Protein AF-A0A3M7KSP0-F1 (afdb_monomer_lite)

Sequence (368 aa):
MVLKQERYRRELSRYVEANKLMTENARLENKLVERMAAHASGEKDLLDLEAPQPVSQSDSEDKDEKRKLHLAASQRAMLLAQSIELRDLRSKLMAAEEEKAQDAALLARVLREAEEAKAAARDAQQARRAASQQAAAESVSQAAAESQRRCQLEAEEERKALAYIQLRRDAHEQEAAARAGRARQHDSAVAELSAAAQRAQRAKEEHEAALAALHAERVAARAAQREERERQARAAAAAAASAANQAISEEARAASAAREREEREYADRLVERLAEEEKVEKAAQAERRQREVERTRQVGSVLATRRGGGRATQAEDLAAAEEAACRAKREAAAVAAERLRLLTGARHLVPHLPRETLRPGEAALLLS

Foldseek 3Di:
DVVVVVVVVVVVVVVVVVVVVVVVVVVVVVVVVVVVVVVVVPPDDDDDDDDDDDDDDDDDPVVVVVVVVVVVVVVVVVVVVVVVVVVVVVVVVVVVVVVVVVVVVVVVVVVVVVVVVVVVVVVVVVVVVVVVVVVVVVVVVVVVVVVVVVVVVVVVVVVVVVVVVVVVVVVVVVVVVVVVVVVVVVVVVVVVVVVVVVVVVVVVVVVVVVVVVVVVVVVVVVVVVVVVVVVVVVVVVVVVVVVVVVVVVVVVVVVVVVVVVVVVVVVVVVVVVVVVVVVVVVVVVVVVVVVVVVVVVVVVVVVVVVVVVVVVVVVVVVVVVVVVVVVVVVVVVVVVVVLLVVVLVCLVCVVPDDPPSDDPPSVVVSVD

Structure (mmCIF, N/CA/C/O backbone):
data_AF-A0A3M7KSP0-F1
#
_entry.id   AF-A0A3M7KSP0-F1
#
loop_
_atom_site.group_PDB
_atom_site.id
_atom_site.type_symbol
_atom_site.label_atom_id
_atom_site.label_alt_id
_atom_site.label_comp_id
_atom_site.label_asym_id
_atom_site.label_entity_id
_atom_site.label_seq_id
_atom_site.pdbx_PDB_ins_code
_atom_site.Cartn_x
_atom_site.Cartn_y
_atom_site.Cartn_z
_atom_site.occupancy
_atom_site.B_iso_or_equiv
_atom_site.auth_seq_id
_atom_site.auth_comp_id
_atom_site.auth_asym_id
_atom_site.auth_atom_id
_atom_site.pdbx_PDB_model_num
ATOM 1 N N . MET A 1 1 ? 16.055 4.113 -72.014 1.00 56.69 1 MET A N 1
ATOM 2 C CA . MET A 1 1 ? 15.868 3.347 -73.272 1.00 56.69 1 MET A CA 1
ATOM 3 C C . MET A 1 1 ? 16.205 4.154 -74.530 1.00 56.69 1 MET A C 1
ATOM 5 O O . MET A 1 1 ? 16.854 3.602 -75.406 1.00 56.69 1 MET A O 1
ATOM 9 N N . VAL A 1 2 ? 15.863 5.447 -74.593 1.00 56.66 2 VAL A N 1
ATOM 10 C CA . VAL A 1 2 ? 16.103 6.339 -75.752 1.00 56.66 2 VAL A CA 1
ATOM 11 C C . VAL A 1 2 ? 17.584 6.428 -76.177 1.00 56.66 2 VAL A C 1
ATOM 13 O O . VAL A 1 2 ? 17.899 6.267 -77.351 1.00 56.66 2 VAL A O 1
ATOM 16 N N . LEU A 1 3 ? 18.523 6.525 -75.226 1.00 57.22 3 LEU A N 1
ATOM 17 C CA . LEU A 1 3 ? 19.965 6.625 -75.524 1.00 57.22 3 LEU A CA 1
ATOM 18 C C . LEU A 1 3 ? 20.573 5.375 -76.198 1.00 57.22 3 LEU A C 1
ATOM 20 O O . LEU A 1 3 ? 21.571 5.479 -76.909 1.00 57.22 3 LEU A O 1
ATOM 24 N N . LYS A 1 4 ? 19.981 4.184 -76.009 1.00 65.56 4 LYS A N 1
ATOM 25 C CA . LYS A 1 4 ? 20.434 2.959 -76.697 1.00 65.56 4 LYS A CA 1
ATOM 26 C C . LYS A 1 4 ? 19.982 2.931 -78.162 1.00 65.56 4 LYS A C 1
ATOM 28 O O . LYS A 1 4 ? 20.722 2.434 -79.005 1.00 65.56 4 LYS A O 1
ATOM 33 N N . GLN A 1 5 ? 18.814 3.499 -78.472 1.00 67.06 5 GLN A N 1
ATOM 34 C CA . GLN A 1 5 ? 18.290 3.572 -79.841 1.00 67.06 5 GLN A CA 1
ATOM 35 C C . GLN A 1 5 ? 19.046 4.597 -80.699 1.00 67.06 5 GLN A C 1
ATOM 37 O O . GLN A 1 5 ? 19.309 4.338 -81.871 1.00 67.06 5 GLN A O 1
ATOM 42 N N . GLU A 1 6 ? 19.466 5.727 -80.123 1.00 69.88 6 GLU A N 1
ATOM 43 C CA . GLU A 1 6 ? 20.274 6.722 -80.845 1.00 69.88 6 GLU A CA 1
ATOM 44 C C . GLU A 1 6 ? 21.677 6.213 -81.186 1.00 69.88 6 GLU A C 1
ATOM 46 O O . GLU A 1 6 ? 22.192 6.486 -82.272 1.00 69.88 6 GLU A O 1
ATOM 51 N N . ARG A 1 7 ? 22.283 5.423 -80.292 1.00 75.00 7 ARG A N 1
ATOM 52 C CA . ARG A 1 7 ? 23.592 4.805 -80.535 1.00 75.00 7 ARG A CA 1
ATOM 53 C C . ARG A 1 7 ? 23.526 3.782 -81.673 1.00 75.00 7 ARG A C 1
ATOM 55 O O . ARG A 1 7 ? 24.347 3.843 -82.582 1.00 75.00 7 ARG A O 1
ATOM 62 N N . TYR A 1 8 ? 22.481 2.951 -81.686 1.00 76.00 8 TYR A N 1
ATOM 63 C CA . TYR A 1 8 ? 22.215 2.006 -82.776 1.00 76.00 8 TYR A CA 1
ATOM 64 C C . TYR A 1 8 ? 21.967 2.701 -84.121 1.00 76.00 8 TYR A C 1
ATOM 66 O O . TYR A 1 8 ? 22.483 2.253 -85.140 1.00 76.00 8 TYR A O 1
ATOM 74 N N . ARG A 1 9 ? 21.227 3.821 -84.145 1.00 77.69 9 ARG A N 1
ATOM 75 C CA . ARG A 1 9 ? 21.025 4.603 -85.380 1.00 77.69 9 ARG A CA 1
ATOM 76 C C . ARG A 1 9 ? 22.334 5.172 -85.926 1.00 77.69 9 ARG A C 1
ATOM 78 O O . ARG A 1 9 ? 22.566 5.087 -87.125 1.00 77.69 9 ARG A O 1
ATOM 85 N N . ARG A 1 10 ? 23.204 5.708 -85.062 1.00 78.38 10 ARG A N 1
ATOM 86 C CA . ARG A 1 10 ? 24.515 6.239 -85.480 1.00 78.38 10 ARG A CA 1
ATOM 87 C C . ARG A 1 10 ? 25.449 5.144 -85.995 1.00 78.38 10 ARG A C 1
ATOM 89 O O . ARG A 1 10 ? 26.183 5.381 -86.949 1.00 78.38 10 ARG A O 1
ATOM 96 N N . GLU A 1 11 ? 25.416 3.956 -85.397 1.00 77.81 11 GLU A N 1
ATOM 97 C CA . GLU A 1 11 ? 26.189 2.805 -85.875 1.00 77.81 11 GLU A CA 1
ATOM 98 C C . GLU A 1 11 ? 25.663 2.298 -87.227 1.00 77.81 11 GLU A C 1
ATOM 100 O O . GLU A 1 11 ? 26.456 2.114 -88.147 1.00 77.81 11 GLU A O 1
ATOM 105 N N . LEU A 1 12 ? 24.342 2.193 -87.408 1.00 78.94 12 LEU A N 1
ATOM 106 C CA . LEU A 1 12 ? 23.723 1.845 -88.696 1.00 78.94 12 LEU A CA 1
ATOM 107 C C . LEU A 1 12 ? 24.051 2.852 -89.808 1.00 78.94 12 LEU A C 1
ATOM 109 O O . LEU A 1 12 ? 24.401 2.436 -90.909 1.00 78.94 12 LEU A O 1
ATOM 113 N N . SER A 1 13 ? 24.006 4.160 -89.529 1.00 79.56 13 SER A N 1
ATOM 114 C CA . SER A 1 13 ? 24.409 5.188 -90.501 1.00 79.56 13 SER A CA 1
ATOM 115 C C . SER A 1 13 ? 25.868 5.028 -90.939 1.00 79.56 13 SER A C 1
ATOM 117 O O . SER A 1 13 ? 26.148 5.096 -92.133 1.00 79.56 13 SER A O 1
ATOM 119 N N . ARG A 1 14 ? 26.781 4.723 -90.004 1.00 80.06 14 ARG A N 1
ATOM 120 C CA . ARG A 1 14 ? 28.198 4.471 -90.321 1.00 80.06 14 ARG A CA 1
ATOM 121 C C . ARG A 1 14 ? 28.394 3.219 -91.174 1.00 80.06 14 ARG A C 1
ATOM 123 O O . ARG A 1 14 ? 29.211 3.237 -92.088 1.00 80.06 14 ARG A O 1
ATOM 130 N N . TYR A 1 15 ? 27.634 2.153 -90.920 1.00 79.31 15 TYR A N 1
ATOM 131 C CA . TYR A 1 15 ? 27.676 0.948 -91.756 1.00 79.31 15 TYR A CA 1
ATOM 132 C C . TYR A 1 15 ? 27.151 1.199 -93.174 1.00 79.31 15 TYR A C 1
ATOM 134 O O . TYR A 1 15 ? 27.714 0.676 -94.134 1.00 79.31 15 TYR A O 1
ATOM 142 N N . VAL A 1 16 ? 26.106 2.016 -93.329 1.00 79.25 16 VAL A N 1
ATOM 143 C CA . VAL A 1 16 ? 25.575 2.389 -94.651 1.00 79.25 16 VAL A CA 1
ATOM 144 C C . VAL A 1 16 ? 26.568 3.265 -95.422 1.00 79.25 16 VAL A C 1
ATOM 146 O O . VAL A 1 16 ? 26.756 3.052 -96.619 1.00 79.25 16 VAL A O 1
ATOM 149 N N . GLU A 1 17 ? 27.238 4.210 -94.761 1.00 77.62 17 GLU A N 1
ATOM 150 C CA . GLU A 1 17 ? 28.295 5.027 -95.376 1.00 77.62 17 GLU A CA 1
ATOM 151 C C . GLU A 1 17 ? 29.517 4.190 -95.773 1.00 77.62 17 GLU A C 1
ATOM 153 O O . GLU A 1 17 ? 30.002 4.321 -96.895 1.00 77.62 17 GLU A O 1
ATOM 158 N N . ALA A 1 18 ? 29.955 3.260 -94.918 1.00 75.44 18 ALA A N 1
ATOM 159 C CA . ALA A 1 18 ? 31.038 2.335 -95.248 1.00 75.44 18 ALA A CA 1
ATOM 160 C C . ALA A 1 18 ? 30.691 1.453 -96.462 1.00 75.44 18 ALA A C 1
ATOM 162 O O . ALA A 1 18 ? 31.525 1.265 -97.344 1.00 75.44 18 ALA A O 1
ATOM 163 N N . ASN A 1 19 ? 29.446 0.969 -96.561 1.00 75.69 19 ASN A N 1
ATOM 164 C CA . ASN A 1 19 ? 29.001 0.189 -97.719 1.00 75.69 19 ASN A CA 1
ATOM 165 C C . ASN A 1 19 ? 28.963 1.020 -99.010 1.00 75.69 19 ASN A C 1
ATOM 167 O O . ASN A 1 19 ? 29.368 0.527 -100.060 1.00 75.69 19 ASN A O 1
ATOM 171 N N . LYS A 1 20 ? 28.538 2.290 -98.944 1.00 79.62 20 LYS A N 1
ATOM 172 C CA . LYS A 1 20 ? 28.586 3.194 -100.106 1.00 79.62 20 LYS A CA 1
ATOM 173 C C . LYS A 1 20 ? 30.019 3.391 -100.603 1.00 79.62 20 LYS A C 1
ATOM 175 O O . LYS A 1 20 ? 30.262 3.218 -101.796 1.00 79.62 20 LYS A O 1
ATOM 180 N N . LEU A 1 21 ? 30.965 3.643 -99.696 1.00 76.75 21 LEU A N 1
ATOM 181 C CA . LEU A 1 21 ? 32.382 3.808 -100.040 1.00 76.75 21 LEU A CA 1
ATOM 182 C C . LEU A 1 21 ? 32.984 2.538 -100.659 1.00 76.75 21 LEU A C 1
ATOM 184 O O . LEU A 1 21 ? 33.719 2.626 -101.638 1.00 76.75 21 LEU A O 1
ATOM 188 N N . MET A 1 22 ? 32.620 1.353 -100.161 1.00 75.50 22 MET A N 1
ATOM 189 C CA . MET A 1 22 ? 33.053 0.081 -100.755 1.00 75.50 22 MET A CA 1
ATOM 190 C C . MET A 1 22 ? 32.492 -0.118 -102.171 1.00 75.50 22 MET A C 1
ATOM 192 O O . MET A 1 22 ? 33.219 -0.546 -103.066 1.00 75.50 22 MET A O 1
ATOM 196 N N . THR A 1 23 ? 31.225 0.240 -102.413 1.00 77.50 23 THR A N 1
ATOM 197 C CA . THR A 1 23 ? 30.630 0.148 -103.760 1.00 77.50 23 THR A CA 1
ATOM 198 C C . THR A 1 23 ? 31.196 1.172 -104.746 1.00 77.50 23 THR A C 1
ATOM 200 O O . THR A 1 23 ? 31.285 0.887 -105.941 1.00 77.50 23 THR A O 1
ATOM 203 N N . GLU A 1 24 ? 31.604 2.352 -104.273 1.00 77.88 24 GLU A N 1
ATOM 204 C CA . GLU A 1 24 ? 32.294 3.347 -105.099 1.00 77.88 24 GLU A CA 1
ATOM 205 C C . GLU A 1 24 ? 33.729 2.921 -105.420 1.00 77.88 24 GLU A C 1
ATOM 207 O O . GLU A 1 24 ? 34.133 3.037 -106.578 1.00 77.88 24 GLU A O 1
ATOM 212 N N . ASN A 1 25 ? 34.457 2.333 -104.463 1.00 77.50 25 ASN A N 1
ATOM 213 C CA . ASN A 1 25 ? 35.778 1.753 -104.722 1.00 77.50 25 ASN A CA 1
ATOM 214 C C . ASN A 1 25 ? 35.713 0.632 -105.764 1.00 77.50 25 ASN A C 1
ATOM 216 O O . ASN A 1 25 ? 36.462 0.673 -106.734 1.00 77.50 25 ASN A O 1
ATOM 220 N N . ALA A 1 26 ? 34.749 -0.287 -105.657 1.00 75.12 26 ALA A N 1
ATOM 221 C CA . ALA A 1 26 ? 34.565 -1.345 -106.655 1.00 75.12 26 ALA A CA 1
ATOM 222 C C . ALA A 1 26 ? 34.244 -0.790 -108.062 1.00 75.12 26 ALA A C 1
ATOM 224 O O . ALA A 1 26 ? 34.677 -1.335 -109.078 1.00 75.12 26 ALA A O 1
ATOM 225 N N . ARG A 1 27 ? 33.510 0.332 -108.155 1.00 78.94 27 ARG A N 1
ATOM 226 C CA . ARG A 1 27 ? 33.270 1.026 -109.437 1.00 78.94 27 ARG A CA 1
ATOM 227 C C . ARG A 1 27 ? 34.529 1.692 -109.994 1.00 78.94 27 ARG A C 1
ATOM 229 O O . ARG A 1 27 ? 34.695 1.722 -111.213 1.00 78.94 27 ARG A O 1
ATOM 236 N N . LEU A 1 28 ? 35.380 2.256 -109.139 1.00 79.94 28 LEU A N 1
ATOM 237 C CA . LEU A 1 28 ? 36.642 2.872 -109.553 1.00 79.94 28 LEU A CA 1
ATOM 238 C C . LEU A 1 28 ? 37.668 1.820 -109.985 1.00 79.94 28 LEU A C 1
ATOM 240 O O . LEU A 1 28 ? 38.317 2.017 -111.009 1.00 79.94 28 LEU A O 1
ATOM 244 N N . GLU A 1 29 ? 37.746 0.689 -109.283 1.00 77.12 29 GLU A N 1
ATOM 245 C CA . GLU A 1 29 ? 38.575 -0.459 -109.666 1.00 77.12 29 GLU A CA 1
ATOM 246 C C . GLU A 1 29 ? 38.166 -1.007 -111.040 1.00 77.12 29 GLU A C 1
ATOM 248 O O . GLU A 1 29 ? 39.024 -1.160 -111.908 1.00 77.12 29 GLU A O 1
ATOM 253 N N . ASN A 1 30 ? 36.864 -1.177 -111.306 1.00 78.69 30 ASN A N 1
ATOM 254 C CA . ASN A 1 30 ? 36.384 -1.596 -112.631 1.00 78.69 30 ASN A CA 1
ATOM 255 C C . ASN A 1 30 ? 36.747 -0.595 -113.743 1.00 78.69 30 ASN A C 1
ATOM 257 O O . ASN A 1 30 ? 37.193 -1.005 -114.812 1.00 78.69 30 ASN A O 1
ATOM 261 N N . LYS A 1 31 ? 36.652 0.719 -113.490 1.00 78.69 31 LYS A N 1
ATOM 262 C CA . LYS A 1 31 ? 37.104 1.745 -114.453 1.00 78.69 31 LYS A CA 1
ATOM 263 C C . LYS A 1 31 ? 38.616 1.717 -114.689 1.00 78.69 31 LYS A C 1
ATOM 265 O O . LYS A 1 31 ? 39.075 2.078 -115.772 1.00 78.69 31 LYS A O 1
ATOM 270 N N . LEU A 1 32 ? 39.399 1.335 -113.682 1.00 76.00 32 LEU A N 1
ATOM 271 C CA . LEU A 1 32 ? 40.854 1.226 -113.784 1.00 76.00 32 LEU A CA 1
ATO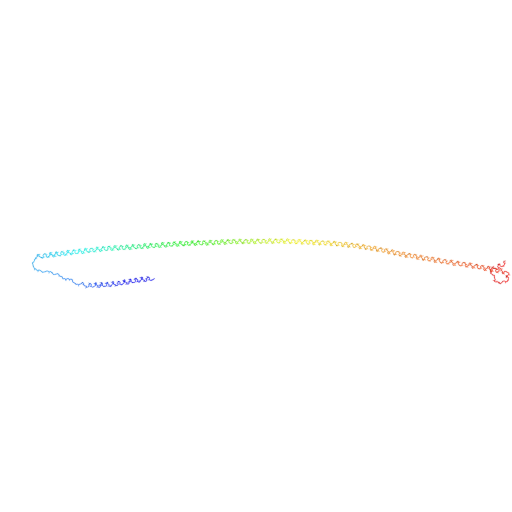M 272 C C . LEU A 1 32 ? 41.242 -0.011 -114.606 1.00 76.00 32 LEU A C 1
ATOM 274 O O . LEU A 1 32 ? 42.100 0.090 -115.480 1.00 76.00 32 LEU A O 1
ATOM 278 N N . VAL A 1 33 ? 40.530 -1.129 -114.423 1.00 77.62 33 VAL A N 1
ATOM 279 C CA . VAL A 1 33 ? 40.657 -2.336 -115.258 1.00 77.62 33 VAL A CA 1
ATOM 280 C C . VAL A 1 33 ? 40.273 -2.054 -116.716 1.00 77.62 33 VAL A C 1
ATOM 282 O O . VAL A 1 33 ? 41.025 -2.427 -117.613 1.00 77.62 33 VAL A O 1
ATOM 285 N N . GLU A 1 34 ? 39.182 -1.326 -116.977 1.00 73.81 34 GLU A N 1
ATOM 286 C CA . GLU A 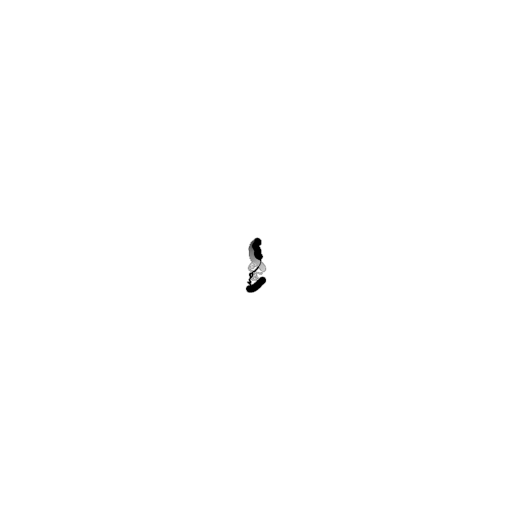1 34 ? 38.796 -0.909 -118.338 1.00 73.81 34 GLU A CA 1
ATOM 287 C C . GLU A 1 34 ? 39.863 -0.020 -119.006 1.00 73.81 34 GLU A C 1
ATOM 289 O O . GLU A 1 34 ? 40.171 -0.193 -120.186 1.00 73.81 34 GLU A O 1
ATOM 294 N N . ARG A 1 35 ? 40.489 0.899 -118.254 1.00 76.31 35 ARG A N 1
ATOM 295 C CA . ARG A 1 35 ? 41.588 1.741 -118.764 1.00 76.31 35 ARG A CA 1
ATOM 296 C C . ARG A 1 35 ? 42.871 0.952 -119.028 1.00 76.31 35 ARG A C 1
ATOM 298 O O . ARG A 1 35 ? 43.538 1.216 -120.025 1.00 76.31 35 ARG A O 1
ATOM 305 N N . MET A 1 36 ? 43.210 -0.019 -118.180 1.00 70.50 36 MET A N 1
ATOM 306 C CA . MET A 1 36 ? 44.357 -0.901 -118.425 1.00 70.50 36 MET A CA 1
ATOM 307 C C . MET A 1 36 ? 44.120 -1.820 -119.631 1.00 70.50 36 MET A C 1
ATOM 309 O O . MET A 1 36 ? 45.040 -2.026 -120.420 1.00 70.50 36 MET A O 1
ATOM 313 N N . ALA A 1 37 ? 42.890 -2.306 -119.833 1.00 66.38 37 ALA A N 1
ATOM 314 C CA . ALA A 1 37 ? 42.523 -3.093 -121.011 1.00 66.38 37 ALA A CA 1
ATOM 315 C C . ALA A 1 37 ? 42.617 -2.277 -122.316 1.00 66.38 37 ALA A C 1
ATOM 317 O O . ALA A 1 37 ? 43.053 -2.806 -123.336 1.00 66.38 37 ALA A O 1
ATOM 318 N N . ALA A 1 38 ? 42.291 -0.978 -122.279 1.00 63.81 38 ALA A N 1
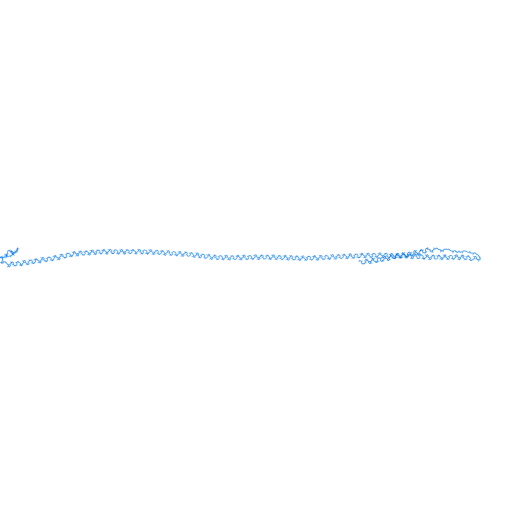ATOM 319 C CA . ALA A 1 38 ? 42.480 -0.080 -123.420 1.00 63.81 38 ALA A CA 1
ATOM 320 C C . ALA A 1 38 ? 43.971 0.138 -123.755 1.00 63.81 38 ALA A C 1
ATOM 322 O O . ALA A 1 38 ? 44.346 0.067 -124.924 1.00 63.81 38 ALA A O 1
ATOM 323 N N . HIS A 1 39 ? 44.835 0.319 -122.746 1.00 61.16 39 HIS A N 1
ATOM 324 C CA . HIS A 1 39 ? 46.283 0.492 -122.946 1.00 61.16 39 HIS A CA 1
ATOM 325 C C . HIS A 1 39 ? 46.999 -0.784 -123.420 1.00 61.16 39 HIS A C 1
ATOM 327 O O . HIS A 1 39 ? 47.908 -0.693 -124.238 1.00 61.16 39 HIS A O 1
ATOM 333 N N . ALA A 1 40 ? 46.556 -1.971 -122.996 1.00 56.53 40 ALA A N 1
ATOM 334 C CA . ALA A 1 40 ? 47.132 -3.245 -123.440 1.00 56.53 40 ALA A CA 1
ATOM 335 C C . ALA A 1 40 ? 46.796 -3.613 -124.905 1.00 56.53 40 ALA A C 1
ATOM 337 O O . ALA A 1 40 ? 47.408 -4.519 -125.465 1.00 56.53 40 ALA A O 1
ATOM 338 N N . SER A 1 41 ? 45.840 -2.918 -125.538 1.00 51.53 41 SER A N 1
ATOM 339 C CA . SER A 1 41 ? 45.408 -3.166 -126.926 1.00 51.53 41 SER A CA 1
ATOM 340 C C . SER A 1 41 ? 46.016 -2.217 -127.974 1.00 51.53 41 SER A C 1
ATOM 342 O O . SER A 1 41 ? 45.718 -2.359 -129.157 1.00 51.53 41 SER A O 1
ATOM 344 N N . GLY A 1 42 ? 46.870 -1.269 -127.559 1.00 50.16 42 GLY A N 1
ATOM 345 C CA . GLY A 1 42 ? 47.424 -0.213 -128.422 1.00 50.16 42 GLY A CA 1
ATOM 346 C C . GLY A 1 42 ? 48.935 -0.265 -128.678 1.00 50.16 42 GLY A C 1
ATOM 347 O O . GLY A 1 42 ? 49.465 0.667 -129.272 1.00 50.16 42 GLY A O 1
ATOM 348 N N . GLU A 1 43 ? 49.640 -1.311 -128.240 1.00 46.62 43 GLU A N 1
ATOM 349 C CA . GLU A 1 43 ? 51.111 -1.374 -128.277 1.00 46.62 43 GLU A CA 1
ATOM 350 C C . GLU A 1 43 ? 51.606 -2.527 -129.169 1.00 46.62 43 GLU A C 1
ATOM 352 O O . GLU A 1 43 ? 52.153 -3.528 -128.713 1.00 46.62 43 GLU A O 1
ATOM 357 N N . LYS A 1 44 ? 51.350 -2.402 -130.474 1.00 44.78 44 LYS A N 1
ATOM 358 C CA . LYS A 1 44 ? 51.980 -3.173 -131.555 1.00 44.78 44 LYS A CA 1
ATOM 359 C C . LYS A 1 44 ? 51.872 -2.345 -132.829 1.00 44.78 44 LYS A C 1
ATOM 361 O O . LYS A 1 44 ? 50.799 -2.294 -133.411 1.00 44.78 44 LYS A O 1
ATOM 366 N N . ASP A 1 45 ? 52.945 -1.630 -133.151 1.00 41.31 45 ASP A N 1
ATOM 367 C CA . ASP A 1 45 ? 53.474 -1.410 -134.504 1.00 41.31 45 ASP A CA 1
ATOM 368 C C . ASP A 1 45 ? 54.426 -0.208 -134.490 1.00 41.31 45 ASP A C 1
ATOM 370 O O . ASP A 1 45 ? 54.046 0.886 -134.080 1.00 41.31 45 ASP A O 1
ATOM 374 N N . LEU A 1 46 ? 55.652 -0.465 -134.964 1.00 40.38 46 LEU A N 1
ATOM 375 C CA . LEU A 1 46 ? 56.726 0.438 -135.419 1.00 40.38 46 LEU A CA 1
ATOM 376 C C . LEU A 1 46 ? 58.075 0.141 -134.750 1.00 40.38 46 LEU A C 1
ATOM 378 O O . LEU A 1 46 ? 58.617 0.919 -133.967 1.00 40.38 46 LEU A O 1
ATOM 382 N N . LEU A 1 47 ? 58.627 -1.006 -135.140 1.00 41.38 47 LEU A N 1
ATOM 383 C CA . LEU A 1 47 ? 60.061 -1.170 -135.340 1.00 41.38 47 LEU A CA 1
ATOM 384 C C . LEU A 1 47 ? 60.349 -1.121 -136.849 1.00 41.38 47 LEU A C 1
ATOM 386 O O . LEU A 1 47 ? 59.513 -1.525 -137.654 1.00 41.38 47 LEU A O 1
ATOM 390 N N . ASP A 1 48 ? 61.568 -0.674 -137.144 1.00 35.59 48 ASP A N 1
ATOM 391 C CA . ASP A 1 48 ? 62.343 -0.845 -138.378 1.00 35.59 48 ASP A CA 1
ATOM 392 C C . ASP A 1 48 ? 62.188 0.201 -139.493 1.00 35.59 48 ASP A C 1
ATOM 394 O O . ASP A 1 48 ? 61.114 0.416 -140.044 1.00 35.59 48 ASP A O 1
ATOM 398 N N . LEU A 1 49 ? 63.327 0.841 -139.804 1.00 38.12 49 LEU A N 1
ATOM 399 C CA . LEU A 1 49 ? 63.893 1.135 -141.136 1.00 38.12 49 LEU A CA 1
ATOM 400 C C . LEU A 1 49 ? 65.184 1.952 -140.904 1.00 38.12 49 LEU A C 1
ATOM 402 O O . LEU A 1 49 ? 65.153 3.122 -140.534 1.00 38.12 49 LEU A O 1
ATOM 406 N N . GLU A 1 50 ? 66.321 1.272 -140.762 1.00 36.75 50 GLU A N 1
ATOM 407 C CA . GLU A 1 50 ? 67.319 1.025 -141.819 1.00 36.75 50 GLU A CA 1
ATOM 408 C C . GLU A 1 50 ? 68.110 2.266 -142.268 1.00 36.75 50 GLU A C 1
ATOM 410 O O . GLU A 1 50 ? 67.621 3.178 -142.929 1.00 36.75 50 GLU A O 1
ATOM 415 N N . ALA A 1 51 ? 69.402 2.239 -141.934 1.00 36.12 51 ALA A N 1
ATOM 416 C CA . ALA A 1 51 ? 70.442 3.069 -142.522 1.00 36.12 51 ALA A CA 1
ATOM 417 C C . ALA A 1 51 ? 70.952 2.429 -143.828 1.00 36.12 51 ALA A C 1
ATOM 419 O O . ALA A 1 51 ? 71.195 1.221 -143.829 1.00 36.12 51 ALA A O 1
ATOM 420 N N . PRO A 1 52 ? 71.237 3.198 -144.895 1.00 41.66 52 PRO A N 1
ATOM 421 C CA . PRO A 1 52 ? 72.006 2.695 -146.022 1.00 41.66 52 PRO A CA 1
ATOM 422 C C . PRO A 1 52 ? 73.474 3.153 -145.988 1.00 41.66 52 PRO A C 1
ATOM 424 O O . PRO A 1 52 ? 73.821 4.266 -145.587 1.00 41.66 52 PRO A O 1
ATOM 427 N N . GLN A 1 53 ? 74.327 2.233 -146.433 1.00 35.41 53 GLN A N 1
ATOM 428 C CA . GLN A 1 53 ? 75.773 2.334 -146.636 1.00 35.41 53 GLN A CA 1
ATOM 429 C C . GLN A 1 53 ? 76.132 2.879 -148.050 1.00 35.41 53 GLN A C 1
ATOM 431 O O . GLN A 1 53 ? 75.232 3.114 -148.854 1.00 35.41 53 GLN A O 1
ATOM 436 N N . PRO A 1 54 ? 77.425 3.150 -148.346 1.00 50.06 54 PRO A N 1
ATOM 437 C CA . PRO A 1 54 ? 77.879 4.247 -149.207 1.00 50.06 54 PRO A CA 1
ATOM 438 C C . PRO A 1 54 ? 78.152 3.849 -150.667 1.00 50.06 54 PRO A C 1
ATOM 440 O O . PRO A 1 54 ? 78.244 2.670 -151.001 1.00 50.06 54 PRO A O 1
ATOM 443 N N . VAL A 1 55 ? 78.390 4.855 -151.520 1.00 38.19 55 VAL A N 1
ATOM 444 C CA . VAL A 1 55 ? 78.898 4.678 -152.890 1.00 38.19 55 VAL A CA 1
ATOM 445 C C . VAL A 1 55 ? 80.150 5.545 -153.113 1.00 38.19 55 VAL A C 1
ATOM 447 O O . VAL A 1 55 ? 80.150 6.746 -152.852 1.00 38.19 55 VAL A O 1
ATOM 450 N N . SER A 1 56 ? 81.211 4.868 -153.561 1.00 38.22 56 SER A N 1
ATOM 451 C CA . SER A 1 56 ? 82.478 5.300 -154.193 1.00 38.22 56 SER A CA 1
ATOM 452 C C . SER A 1 56 ? 82.277 6.294 -155.351 1.00 38.22 56 SER A C 1
ATOM 454 O O . SER A 1 56 ? 81.191 6.308 -155.915 1.00 38.22 56 SER A O 1
ATOM 456 N N . GLN A 1 57 ? 83.203 7.096 -155.890 1.00 36.09 57 GLN A N 1
ATOM 457 C CA . GLN A 1 57 ? 84.670 7.321 -155.958 1.00 36.09 57 GLN A CA 1
ATOM 458 C C . GLN A 1 57 ? 84.764 8.786 -156.507 1.00 36.09 57 GLN A C 1
ATOM 460 O O . GLN A 1 57 ? 83.815 9.222 -157.153 1.00 36.09 57 GLN A O 1
ATOM 465 N N . SER A 1 58 ? 85.748 9.668 -156.322 1.00 39.34 58 SER A N 1
ATOM 466 C CA . SER A 1 58 ? 87.209 9.596 -156.237 1.00 39.34 58 SER A CA 1
ATOM 467 C C . SER A 1 58 ? 87.752 10.966 -155.753 1.00 39.34 58 SER A C 1
ATOM 469 O O . SER A 1 58 ? 87.058 11.976 -155.852 1.00 39.34 58 SER A O 1
ATOM 471 N N . ASP A 1 59 ? 89.003 10.967 -155.274 1.00 39.75 59 ASP A N 1
ATOM 472 C CA . ASP A 1 59 ? 89.869 12.101 -154.883 1.00 39.75 59 ASP A CA 1
ATOM 473 C C . ASP A 1 59 ? 89.735 12.655 -153.446 1.00 39.75 59 ASP A C 1
ATOM 475 O O . ASP A 1 59 ? 89.191 13.731 -153.210 1.00 39.75 59 ASP A O 1
ATOM 479 N N . SER A 1 60 ? 90.309 11.934 -152.468 1.00 43.38 60 SER A N 1
ATOM 480 C CA . SER A 1 60 ? 91.336 12.442 -151.524 1.00 43.38 60 SER A CA 1
ATOM 481 C C . SER A 1 60 ? 91.410 11.549 -150.270 1.00 43.38 60 SER A C 1
ATOM 483 O O . SER A 1 60 ? 90.647 11.743 -149.319 1.00 43.38 60 SER A O 1
ATOM 485 N N . GLU A 1 61 ? 92.333 10.585 -150.249 1.00 52.50 61 GLU A N 1
ATOM 486 C CA . GLU A 1 61 ? 92.512 9.591 -149.170 1.00 52.50 61 GLU A CA 1
ATOM 487 C C . GLU A 1 61 ? 92.810 10.221 -147.785 1.00 52.50 61 GLU A C 1
ATOM 489 O O . GLU A 1 61 ? 92.445 9.658 -146.755 1.00 52.50 61 GLU A O 1
ATOM 494 N N . ASP A 1 62 ? 93.298 11.466 -147.732 1.00 57.41 62 ASP A N 1
ATOM 495 C CA . ASP A 1 62 ? 93.535 12.215 -146.484 1.00 57.41 62 ASP A CA 1
ATOM 496 C C . ASP A 1 62 ? 92.263 12.705 -145.759 1.00 57.41 62 ASP A C 1
ATOM 498 O O . ASP A 1 62 ? 92.307 13.068 -144.575 1.00 57.41 62 ASP A O 1
ATOM 502 N N . LYS A 1 63 ? 91.107 12.766 -146.438 1.00 56.84 63 LYS A N 1
ATOM 503 C CA . LYS A 1 63 ? 89.842 13.192 -145.805 1.00 56.84 63 LYS A CA 1
ATOM 504 C C . LYS A 1 63 ? 89.111 12.038 -145.124 1.00 56.84 63 LYS A C 1
ATOM 506 O O . LYS A 1 63 ? 88.406 12.277 -144.141 1.00 56.84 63 LYS A O 1
ATOM 511 N N . ASP A 1 64 ? 89.297 10.807 -145.589 1.00 58.88 64 ASP A N 1
ATOM 512 C CA . ASP A 1 64 ? 88.568 9.651 -145.064 1.00 58.88 64 ASP A CA 1
ATOM 513 C C . ASP A 1 64 ? 89.198 9.069 -143.794 1.00 58.88 64 ASP A C 1
ATOM 515 O O . ASP A 1 64 ? 88.461 8.650 -142.898 1.00 58.88 64 ASP A O 1
ATOM 519 N N . GLU A 1 65 ? 90.520 9.148 -143.616 1.00 62.69 65 GLU A N 1
ATOM 520 C CA . GLU A 1 65 ? 91.135 8.843 -142.314 1.00 62.69 65 GLU A CA 1
ATOM 521 C C . GLU A 1 65 ? 90.724 9.857 -141.240 1.00 62.69 65 GLU A C 1
ATOM 523 O O . GLU A 1 65 ? 90.357 9.475 -140.127 1.00 62.69 65 GLU A O 1
ATOM 528 N N . LYS A 1 66 ? 90.659 11.149 -141.589 1.00 64.19 66 LYS A N 1
ATOM 529 C CA . LYS A 1 66 ? 90.153 12.197 -140.687 1.00 64.19 66 LYS A CA 1
ATOM 530 C C . LYS A 1 66 ? 88.685 11.988 -140.326 1.00 64.19 66 LYS A C 1
ATOM 532 O O . LYS A 1 66 ? 88.322 12.205 -139.174 1.00 64.19 66 LYS A O 1
ATOM 537 N N . ARG A 1 67 ? 87.846 11.531 -141.262 1.00 64.44 67 ARG A N 1
ATOM 538 C CA . ARG A 1 67 ? 86.436 11.188 -140.998 1.00 64.44 67 ARG A CA 1
ATOM 539 C C . ARG A 1 67 ? 86.292 9.956 -140.113 1.00 64.44 67 ARG A C 1
ATOM 541 O O . ARG A 1 67 ? 85.478 9.991 -139.200 1.00 64.44 67 ARG A O 1
ATOM 548 N N . LYS A 1 68 ? 87.090 8.903 -140.319 1.00 70.38 68 LYS A N 1
ATOM 549 C CA . LYS A 1 68 ? 87.094 7.711 -139.449 1.00 70.38 68 LYS A CA 1
ATOM 550 C C . LYS A 1 68 ? 87.584 8.038 -138.039 1.00 70.38 68 LYS A C 1
ATOM 552 O O . LYS A 1 68 ? 86.963 7.601 -137.075 1.00 70.38 68 LYS A O 1
ATOM 557 N N . LEU A 1 69 ? 88.629 8.858 -137.907 1.00 72.50 69 LEU A N 1
ATOM 558 C CA . LEU A 1 69 ? 89.103 9.356 -136.613 1.00 72.50 69 LEU A CA 1
ATOM 559 C C . LEU A 1 69 ? 88.070 10.270 -135.940 1.00 72.50 69 LEU A C 1
ATOM 561 O O . LEU A 1 69 ? 87.849 10.134 -134.742 1.00 72.50 69 LEU A O 1
ATOM 565 N N . HIS A 1 70 ? 87.382 11.140 -136.688 1.00 75.62 70 HIS A N 1
ATOM 566 C CA . HIS A 1 70 ? 86.279 11.947 -136.155 1.00 75.62 70 HIS A CA 1
ATOM 567 C C . HIS A 1 70 ? 85.074 11.104 -135.739 1.00 75.62 70 HIS A C 1
ATOM 569 O O . HIS A 1 70 ? 84.481 11.381 -134.701 1.00 75.62 70 HIS A O 1
ATOM 575 N N . LEU A 1 71 ? 84.719 10.076 -136.512 1.00 76.88 71 LEU A N 1
ATOM 576 C CA . LEU A 1 71 ? 83.634 9.153 -136.192 1.00 76.88 71 LEU A CA 1
ATOM 577 C C . LEU A 1 71 ? 83.980 8.338 -134.941 1.00 76.88 71 LEU A C 1
ATOM 579 O O . LEU A 1 71 ? 83.165 8.257 -134.031 1.00 76.88 71 LEU A O 1
ATOM 583 N N . ALA A 1 72 ? 85.206 7.817 -134.841 1.00 75.94 72 ALA A N 1
ATOM 584 C CA . ALA A 1 72 ? 85.689 7.109 -133.659 1.00 75.94 72 ALA A CA 1
ATOM 585 C C . ALA A 1 72 ? 85.790 8.035 -132.434 1.00 75.94 72 ALA A C 1
ATOM 587 O O . ALA A 1 72 ? 85.431 7.635 -131.330 1.00 75.94 72 ALA A O 1
ATOM 588 N N . ALA A 1 73 ? 86.222 9.288 -132.610 1.00 76.06 73 ALA A N 1
ATOM 589 C CA . ALA A 1 73 ? 86.238 10.293 -131.548 1.00 76.06 73 ALA A CA 1
ATOM 590 C C . ALA A 1 73 ? 84.820 10.698 -131.114 1.00 76.06 73 ALA A C 1
ATOM 592 O O . ALA A 1 73 ? 84.580 10.859 -129.923 1.00 76.06 73 ALA A O 1
ATOM 593 N N . SER A 1 74 ? 83.872 10.805 -132.048 1.00 78.19 74 SER A N 1
ATOM 594 C CA . SER A 1 74 ? 82.458 11.090 -131.778 1.00 78.19 74 SER A CA 1
ATOM 595 C C . SER A 1 74 ? 81.763 9.916 -131.087 1.00 78.19 74 SER A C 1
ATOM 597 O O . SER A 1 74 ? 81.066 10.124 -130.101 1.00 78.19 74 SER A O 1
ATOM 599 N N . GLN A 1 75 ? 82.023 8.679 -131.516 1.00 80.94 75 GLN A N 1
ATOM 600 C CA . GLN A 1 75 ? 81.550 7.465 -130.847 1.00 80.94 75 GLN A CA 1
ATOM 601 C C . GLN A 1 75 ? 82.159 7.330 -129.448 1.00 80.94 75 GLN A C 1
ATOM 603 O O . GLN A 1 75 ? 81.451 7.024 -128.494 1.00 80.94 75 GLN A O 1
ATOM 608 N N . ARG A 1 76 ? 83.452 7.634 -129.283 1.00 81.31 76 ARG A N 1
ATOM 609 C CA . ARG A 1 76 ? 84.105 7.660 -127.968 1.00 81.31 76 ARG A CA 1
ATOM 610 C C . ARG A 1 76 ? 83.541 8.767 -127.076 1.00 81.31 76 ARG A C 1
ATOM 612 O O . ARG A 1 76 ? 83.338 8.525 -125.892 1.00 81.31 76 ARG A O 1
ATOM 619 N N . ALA A 1 77 ? 83.248 9.945 -127.626 1.00 79.38 77 ALA A N 1
ATOM 620 C CA . ALA A 1 77 ? 82.588 11.033 -126.907 1.00 79.38 77 ALA A CA 1
ATOM 621 C C . ALA A 1 77 ? 81.145 10.671 -126.513 1.00 79.38 77 ALA A C 1
ATOM 623 O O . ALA A 1 77 ? 80.741 10.956 -125.392 1.00 79.38 77 ALA A O 1
ATOM 624 N N . MET A 1 78 ? 80.400 9.983 -127.384 1.00 84.12 78 MET A N 1
ATOM 625 C CA . MET A 1 78 ? 79.049 9.483 -127.112 1.00 84.12 78 MET A CA 1
ATOM 626 C C . MET A 1 78 ? 79.053 8.417 -126.011 1.00 84.12 78 MET A C 1
ATOM 628 O O . MET A 1 78 ? 78.271 8.514 -125.072 1.00 84.12 78 MET A O 1
ATOM 632 N N . LEU A 1 79 ? 79.963 7.440 -126.069 1.00 83.69 79 LEU A N 1
ATOM 633 C CA . LEU A 1 79 ? 80.112 6.423 -125.022 1.00 83.69 79 LEU A CA 1
ATOM 634 C C . LEU A 1 79 ? 80.556 7.036 -123.687 1.00 83.69 79 LEU A C 1
ATOM 636 O O . LEU A 1 79 ? 80.086 6.618 -122.631 1.00 83.69 79 LEU A O 1
ATOM 640 N N . LEU A 1 80 ? 81.427 8.053 -123.714 1.00 84.44 80 LEU A N 1
ATOM 641 C CA . LEU A 1 80 ? 81.797 8.810 -122.517 1.00 84.44 80 LEU A CA 1
ATOM 642 C C . LEU A 1 80 ? 80.597 9.577 -121.945 1.00 84.44 80 LEU A C 1
ATOM 644 O O . LEU A 1 80 ? 80.359 9.482 -120.744 1.00 84.44 80 LEU A O 1
ATOM 648 N N . ALA A 1 81 ? 79.809 10.260 -122.780 1.00 83.88 81 ALA A N 1
ATOM 649 C CA . ALA A 1 81 ? 78.584 10.942 -122.361 1.00 83.88 81 ALA A CA 1
ATOM 650 C C . ALA A 1 81 ? 77.569 9.961 -121.747 1.00 83.88 81 ALA A C 1
ATOM 652 O O . ALA A 1 81 ? 77.123 10.183 -120.627 1.00 83.88 81 ALA A O 1
ATOM 653 N N . GLN A 1 82 ? 77.315 8.818 -122.393 1.00 86.62 82 GLN A N 1
ATOM 654 C CA . GLN A 1 82 ? 76.456 7.757 -121.851 1.00 86.62 82 GLN A CA 1
ATOM 655 C C . GLN A 1 82 ? 76.995 7.188 -120.531 1.00 86.62 82 GLN A C 1
ATOM 657 O O . GLN A 1 82 ? 76.225 6.905 -119.620 1.00 86.62 82 GLN A O 1
ATOM 662 N N . SER A 1 83 ? 78.316 7.038 -120.381 1.00 85.75 83 SER A N 1
ATOM 663 C CA . SER A 1 83 ? 78.909 6.569 -119.122 1.00 85.75 83 SER A CA 1
ATOM 664 C C . SER A 1 83 ? 78.763 7.581 -117.979 1.00 85.75 83 SER A C 1
ATOM 666 O O . SER A 1 83 ? 78.578 7.178 -116.830 1.00 85.75 83 SER A O 1
ATOM 668 N N . ILE A 1 84 ? 78.811 8.884 -118.286 1.00 87.69 84 ILE A N 1
ATOM 669 C CA . ILE A 1 84 ? 78.565 9.969 -117.328 1.00 87.69 84 ILE A CA 1
ATOM 670 C C . ILE A 1 84 ? 77.080 9.991 -116.955 1.00 87.69 84 ILE A C 1
ATOM 672 O O . ILE A 1 84 ? 76.761 9.978 -115.772 1.00 87.69 84 ILE A O 1
ATOM 676 N N . GLU A 1 85 ? 76.176 9.903 -117.932 1.00 88.00 85 GLU A N 1
ATOM 677 C CA . GLU A 1 85 ? 74.730 9.832 -117.694 1.00 88.00 85 GLU A CA 1
ATOM 678 C C . GLU A 1 85 ? 74.336 8.601 -116.867 1.00 88.00 85 GLU A C 1
ATOM 680 O O . GLU A 1 85 ? 73.577 8.720 -115.909 1.00 88.00 85 GLU A O 1
ATOM 685 N N . LEU A 1 86 ? 74.888 7.419 -117.162 1.00 86.56 86 LEU A N 1
ATOM 686 C CA . LEU A 1 86 ? 74.664 6.212 -116.359 1.00 86.56 86 LEU A CA 1
ATOM 687 C C . LEU A 1 86 ? 75.235 6.351 -114.943 1.00 86.56 86 LEU A C 1
ATOM 689 O O . LEU A 1 86 ? 74.641 5.843 -113.991 1.00 86.56 86 LEU A O 1
ATOM 693 N N . ARG A 1 87 ? 76.367 7.046 -114.777 1.00 88.62 87 ARG A N 1
ATOM 694 C CA . ARG A 1 87 ? 76.937 7.345 -113.457 1.00 88.62 87 ARG A CA 1
ATOM 695 C C . ARG A 1 87 ? 76.049 8.309 -112.669 1.00 88.62 87 ARG A C 1
ATOM 697 O O . ARG A 1 87 ? 75.859 8.082 -111.476 1.00 88.62 87 ARG A O 1
ATOM 704 N N . ASP A 1 88 ? 75.474 9.311 -113.324 1.00 90.06 88 ASP A N 1
ATOM 705 C CA . ASP A 1 88 ? 74.538 10.266 -112.724 1.00 90.06 88 ASP A CA 1
ATOM 706 C C . ASP A 1 88 ? 73.185 9.623 -112.391 1.00 90.06 88 ASP A C 1
ATOM 708 O O . ASP A 1 88 ? 72.600 9.893 -111.346 1.00 90.06 88 ASP A O 1
ATOM 712 N N . LEU A 1 89 ? 72.677 8.731 -113.243 1.00 89.12 89 LEU A N 1
ATOM 713 C CA . LEU A 1 89 ? 71.475 7.951 -112.946 1.00 89.12 89 LEU A CA 1
ATOM 714 C C . LEU A 1 89 ? 71.720 6.981 -111.788 1.00 89.12 89 LEU A C 1
ATOM 716 O O . LEU A 1 89 ? 70.870 6.850 -110.910 1.00 89.12 89 LEU A O 1
ATOM 720 N N . ARG A 1 90 ? 72.898 6.350 -111.733 1.00 90.75 90 ARG A N 1
ATOM 721 C CA . ARG A 1 90 ? 73.285 5.482 -110.616 1.00 90.75 90 ARG A CA 1
ATOM 722 C C . ARG A 1 90 ? 73.453 6.265 -109.315 1.00 90.75 90 ARG A C 1
ATOM 724 O O . ARG A 1 90 ? 73.020 5.771 -108.282 1.00 90.75 90 ARG A O 1
ATOM 731 N N . SER A 1 91 ? 74.039 7.463 -109.336 1.00 89.19 91 SER A N 1
ATOM 732 C CA . SER A 1 91 ? 74.158 8.298 -108.132 1.00 89.19 91 SER A CA 1
ATOM 733 C C . SER A 1 91 ? 72.792 8.782 -107.639 1.00 89.19 91 SER A C 1
ATOM 735 O O . SER A 1 91 ? 72.532 8.714 -106.442 1.00 89.19 91 SER A O 1
ATOM 737 N N . LYS A 1 92 ? 71.884 9.169 -108.546 1.00 91.69 92 LYS A N 1
ATOM 738 C CA . LYS A 1 92 ? 70.486 9.494 -108.213 1.00 91.69 92 LYS A CA 1
ATOM 739 C C . LYS A 1 92 ? 69.732 8.297 -107.634 1.00 91.69 92 LYS A C 1
ATOM 741 O O . LYS A 1 92 ? 68.976 8.469 -106.686 1.00 91.69 92 LYS A O 1
ATOM 746 N N . LEU A 1 93 ? 69.944 7.097 -108.176 1.00 90.44 93 LEU A N 1
ATOM 747 C CA . LEU A 1 93 ? 69.330 5.873 -107.660 1.00 90.44 93 LEU A CA 1
ATOM 748 C C . LEU A 1 93 ? 69.857 5.528 -106.261 1.00 90.44 93 LEU A C 1
ATOM 750 O O . LEU A 1 93 ? 69.049 5.283 -105.376 1.00 90.44 93 LEU A O 1
ATOM 754 N N . MET A 1 94 ? 71.174 5.607 -106.034 1.00 90.75 94 MET A N 1
ATOM 755 C CA . MET A 1 94 ? 71.763 5.420 -104.699 1.00 90.75 94 MET A CA 1
ATOM 756 C C . MET A 1 94 ? 71.242 6.461 -103.698 1.00 90.75 94 MET A C 1
ATOM 758 O O . MET A 1 94 ? 70.864 6.096 -102.593 1.00 90.75 94 MET A O 1
ATOM 762 N N . ALA A 1 95 ? 71.150 7.737 -104.090 1.00 89.75 95 ALA A N 1
ATOM 763 C CA . ALA A 1 95 ? 70.596 8.790 -103.237 1.00 89.75 95 ALA A CA 1
ATOM 764 C C . ALA A 1 95 ? 69.114 8.542 -102.895 1.00 89.75 95 ALA A C 1
ATOM 766 O O . ALA A 1 95 ? 68.711 8.716 -101.749 1.00 89.75 95 ALA A O 1
ATOM 767 N N . ALA A 1 96 ? 68.310 8.076 -103.858 1.00 89.56 96 ALA A N 1
ATOM 768 C CA . ALA A 1 96 ? 66.912 7.717 -103.621 1.00 89.56 96 ALA A CA 1
ATOM 769 C C . ALA A 1 96 ? 66.760 6.454 -102.749 1.00 89.56 96 ALA A C 1
ATOM 771 O O . ALA A 1 96 ? 65.798 6.337 -101.991 1.00 89.56 96 ALA A O 1
ATOM 772 N N . GLU A 1 97 ? 67.679 5.489 -102.845 1.00 91.75 97 GLU A N 1
ATOM 773 C CA . GLU A 1 97 ? 67.722 4.319 -101.958 1.00 91.75 97 GLU A CA 1
ATOM 774 C C . GLU A 1 97 ? 68.146 4.698 -100.533 1.00 91.75 97 GLU A C 1
ATOM 776 O O . GLU A 1 97 ? 67.556 4.201 -99.573 1.00 91.75 97 GLU A O 1
ATOM 781 N N . GLU A 1 98 ? 69.102 5.617 -100.384 1.00 91.81 98 GLU A N 1
ATOM 782 C CA . GLU A 1 98 ? 69.501 6.184 -99.093 1.00 91.81 98 GLU A CA 1
ATOM 783 C C . GLU A 1 98 ? 68.361 6.979 -98.444 1.00 91.81 98 GLU A C 1
ATOM 785 O O . GLU A 1 98 ? 68.086 6.771 -97.263 1.00 91.81 98 GLU A O 1
ATOM 790 N N . GLU A 1 99 ? 67.648 7.822 -99.198 1.00 91.12 99 GLU A N 1
ATOM 791 C CA . GLU A 1 99 ? 66.473 8.562 -98.713 1.00 91.12 99 GLU A CA 1
ATOM 792 C C . GLU A 1 99 ? 65.359 7.602 -98.269 1.00 91.12 99 GLU A C 1
ATOM 794 O O . GLU A 1 99 ? 64.857 7.710 -97.153 1.00 91.12 99 GLU A O 1
ATOM 799 N N . LYS A 1 100 ? 65.055 6.563 -99.061 1.00 93.00 100 LYS A N 1
ATOM 800 C CA . LYS A 1 100 ? 64.099 5.512 -98.664 1.00 93.00 100 LYS A CA 1
ATOM 801 C C . LYS A 1 100 ? 64.530 4.764 -97.404 1.00 93.00 100 LYS A C 1
ATOM 803 O O . LYS A 1 100 ? 63.684 4.426 -96.577 1.00 93.00 100 LYS A O 1
ATOM 808 N N . ALA A 1 101 ? 65.821 4.470 -97.253 1.00 92.12 101 ALA A N 1
ATOM 809 C CA . ALA A 1 101 ? 66.344 3.812 -96.060 1.00 92.12 101 ALA A CA 1
ATOM 810 C C . ALA A 1 101 ? 66.252 4.726 -94.826 1.00 92.12 101 ALA A C 1
ATOM 812 O O . ALA A 1 101 ? 65.904 4.256 -93.739 1.00 92.12 101 ALA A O 1
ATOM 813 N N . GLN A 1 102 ? 66.508 6.026 -94.993 1.00 93.69 102 GLN A N 1
ATOM 814 C CA . GLN A 1 102 ? 66.340 7.035 -93.947 1.00 93.69 102 GLN A CA 1
ATOM 815 C C . GLN A 1 102 ? 64.867 7.189 -93.551 1.00 93.69 102 GLN A C 1
ATOM 817 O O . GLN A 1 102 ? 64.554 7.123 -92.362 1.00 93.69 102 GLN A O 1
ATOM 822 N N . ASP A 1 103 ? 63.953 7.280 -94.516 1.00 92.94 103 ASP A N 1
ATOM 823 C CA . ASP A 1 103 ? 62.509 7.343 -94.275 1.00 92.94 103 ASP A CA 1
ATOM 824 C C . ASP A 1 103 ? 61.992 6.084 -93.573 1.00 92.94 103 ASP A C 1
ATOM 826 O O . ASP A 1 103 ? 61.232 6.170 -92.606 1.00 92.94 103 ASP A O 1
ATOM 830 N N . ALA A 1 104 ? 62.444 4.899 -93.992 1.00 93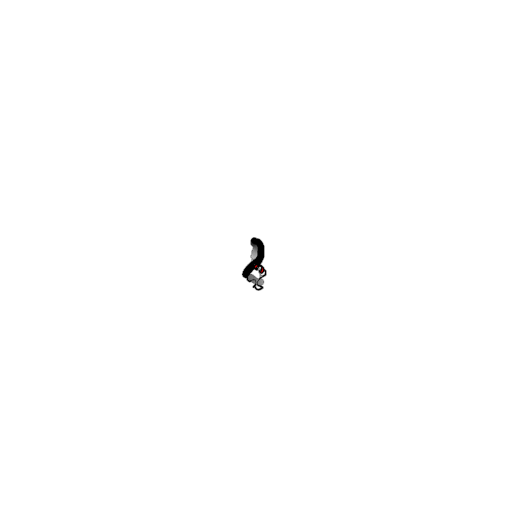.50 104 ALA A N 1
ATOM 831 C CA . ALA A 1 104 ? 62.102 3.643 -93.330 1.00 93.50 104 ALA A CA 1
ATOM 832 C C . ALA A 1 104 ? 62.612 3.603 -91.877 1.00 93.50 104 ALA A C 1
ATOM 834 O O . ALA A 1 104 ? 61.894 3.143 -90.985 1.00 93.50 104 ALA A O 1
ATOM 835 N N . ALA A 1 105 ? 63.818 4.118 -91.613 1.00 93.69 105 ALA A N 1
ATOM 836 C CA . ALA A 1 105 ? 64.368 4.219 -90.262 1.00 93.69 105 ALA A CA 1
ATOM 837 C C . ALA A 1 105 ? 63.594 5.227 -89.392 1.00 93.69 105 ALA A C 1
ATOM 839 O O . ALA A 1 105 ? 63.323 4.944 -88.220 1.00 93.69 105 ALA A O 1
ATOM 840 N N . LEU A 1 106 ? 63.187 6.368 -89.958 1.00 95.06 106 LEU A N 1
ATOM 841 C CA . LEU A 1 106 ? 62.345 7.358 -89.283 1.00 95.06 106 LEU A CA 1
ATOM 842 C C . LEU A 1 106 ? 60.961 6.788 -88.958 1.00 95.06 106 LEU A C 1
ATOM 844 O O . LEU A 1 106 ? 60.519 6.896 -87.815 1.00 95.06 106 LEU A O 1
ATOM 848 N N . LEU A 1 107 ? 60.304 6.114 -89.908 1.00 95.50 107 LEU A N 1
ATOM 849 C CA . LEU A 1 107 ? 59.017 5.455 -89.671 1.00 95.50 107 LEU A CA 1
ATOM 850 C C . LEU A 1 107 ? 59.132 4.365 -88.601 1.00 95.50 107 LEU A C 1
ATOM 852 O O . LEU A 1 107 ? 58.300 4.311 -87.698 1.00 95.50 107 LEU A O 1
ATOM 856 N N . ALA A 1 108 ? 60.179 3.534 -88.644 1.00 94.56 108 ALA A N 1
ATOM 857 C CA . ALA A 1 108 ? 60.417 2.517 -87.622 1.00 94.56 108 ALA A CA 1
ATOM 858 C C . ALA A 1 108 ? 60.613 3.135 -86.228 1.00 94.56 108 ALA A C 1
ATOM 860 O O . ALA A 1 108 ? 60.095 2.610 -85.242 1.00 94.56 108 ALA A O 1
ATOM 861 N N . ARG A 1 109 ? 61.320 4.268 -86.138 1.00 95.25 109 ARG A N 1
ATOM 862 C CA . ARG A 1 109 ? 61.485 5.013 -84.886 1.00 95.25 109 ARG A CA 1
ATOM 863 C C . ARG A 1 109 ? 60.158 5.584 -84.381 1.00 95.25 109 ARG A C 1
ATOM 865 O O . ARG A 1 109 ? 59.826 5.364 -83.222 1.00 95.25 109 ARG A O 1
ATOM 872 N N . VAL A 1 110 ? 59.382 6.248 -85.239 1.00 95.69 110 VAL A N 1
ATOM 873 C CA . VAL A 1 110 ? 58.073 6.821 -84.874 1.00 95.69 110 VAL A CA 1
ATOM 874 C C . VAL A 1 110 ? 57.101 5.734 -84.418 1.00 95.69 110 VAL A C 1
ATOM 876 O O . VAL A 1 110 ? 56.373 5.926 -83.445 1.00 95.69 110 VAL A O 1
ATOM 879 N N . LEU A 1 111 ? 57.096 4.572 -85.079 1.00 95.50 111 LEU A N 1
ATOM 880 C CA . LEU A 1 111 ? 56.265 3.440 -84.669 1.00 95.50 111 LEU A CA 1
ATOM 881 C C . LEU A 1 111 ? 56.672 2.904 -83.293 1.00 95.50 111 LEU A C 1
ATOM 883 O O . LEU A 1 111 ? 55.789 2.692 -82.464 1.00 95.50 111 LEU A O 1
ATOM 887 N N . ARG A 1 112 ? 57.976 2.760 -83.012 1.00 95.56 112 ARG A N 1
ATOM 888 C CA . ARG A 1 112 ? 58.463 2.365 -81.678 1.00 95.56 112 ARG A CA 1
ATOM 889 C C . ARG A 1 112 ? 58.076 3.381 -80.606 1.00 95.56 112 ARG A C 1
ATOM 891 O O . ARG A 1 112 ? 57.487 2.994 -79.605 1.00 95.56 112 ARG A O 1
ATOM 898 N N . GLU A 1 113 ? 58.313 4.672 -80.842 1.00 95.31 113 GLU A N 1
ATOM 899 C CA . GLU A 1 113 ? 57.931 5.740 -79.905 1.00 95.31 113 GLU A CA 1
ATOM 900 C C . GLU A 1 113 ? 56.407 5.754 -79.658 1.00 95.31 113 GLU A C 1
ATOM 902 O O . GLU A 1 113 ? 55.950 5.925 -78.526 1.00 95.31 113 GLU A O 1
ATOM 907 N N . ALA A 1 114 ? 55.592 5.498 -80.688 1.00 94.00 114 ALA A N 1
ATOM 908 C CA . ALA A 1 114 ? 54.140 5.395 -80.552 1.00 94.00 114 ALA A CA 1
ATOM 909 C C . ALA A 1 114 ? 53.691 4.134 -79.789 1.00 94.00 114 ALA A C 1
ATOM 911 O O . ALA A 1 114 ? 52.697 4.182 -79.057 1.00 94.00 114 ALA A O 1
ATOM 912 N N . GLU A 1 115 ? 54.376 3.002 -79.957 1.00 95.50 115 GLU A N 1
ATOM 913 C CA . GLU A 1 115 ? 54.118 1.773 -79.198 1.00 95.50 115 GLU A CA 1
ATOM 914 C C . GLU A 1 115 ? 54.513 1.921 -77.727 1.00 95.50 115 GLU A C 1
ATOM 916 O O . GLU A 1 115 ? 53.714 1.578 -76.853 1.00 95.50 115 GLU A O 1
ATOM 921 N N . GLU A 1 116 ? 55.671 2.517 -77.444 1.00 95.44 116 GLU A N 1
ATOM 922 C CA . GLU A 1 116 ? 56.127 2.842 -76.089 1.00 95.44 116 GLU A CA 1
ATOM 923 C C . GLU A 1 116 ? 55.172 3.821 -75.398 1.00 95.44 116 GLU A C 1
ATOM 925 O O . GLU A 1 116 ? 54.750 3.580 -74.266 1.00 95.44 116 GLU A O 1
ATOM 930 N N . ALA A 1 117 ? 54.725 4.874 -76.091 1.00 94.19 117 ALA A N 1
ATOM 931 C CA . ALA A 1 117 ? 53.734 5.806 -75.558 1.00 94.19 117 ALA A CA 1
ATOM 932 C C . ALA A 1 117 ? 52.384 5.122 -75.273 1.00 94.19 117 ALA A C 1
ATOM 934 O O . ALA A 1 117 ? 51.739 5.409 -74.260 1.00 94.19 117 ALA A O 1
ATOM 935 N N . LYS A 1 118 ? 51.949 4.182 -76.128 1.00 95.88 118 LYS A N 1
ATOM 936 C CA . LYS A 1 118 ? 50.740 3.373 -75.886 1.00 95.88 118 LYS A CA 1
ATOM 937 C C . LYS A 1 118 ? 50.914 2.434 -74.693 1.00 95.88 118 LYS A C 1
ATOM 939 O O . LYS A 1 118 ? 49.959 2.276 -73.932 1.00 95.88 118 LYS A O 1
ATOM 944 N N . ALA A 1 119 ? 52.083 1.816 -74.527 1.00 94.94 119 ALA A N 1
ATOM 945 C CA . ALA A 1 119 ? 52.395 0.973 -73.375 1.00 94.94 119 ALA A CA 1
ATOM 946 C C . ALA A 1 119 ? 52.384 1.800 -72.079 1.00 94.94 119 ALA A C 1
ATOM 948 O O . ALA A 1 119 ? 51.599 1.505 -71.180 1.00 94.94 119 ALA A O 1
ATOM 949 N N . ALA A 1 120 ? 53.103 2.925 -72.046 1.00 95.81 120 ALA A N 1
ATOM 950 C CA . ALA A 1 120 ? 53.128 3.839 -70.906 1.00 95.81 120 ALA A CA 1
ATOM 951 C C . ALA A 1 120 ? 51.730 4.386 -70.553 1.00 95.81 120 ALA A C 1
ATOM 953 O O . ALA A 1 120 ? 51.369 4.482 -69.380 1.00 95.81 120 ALA A O 1
ATOM 954 N N . ALA A 1 121 ? 50.899 4.702 -71.553 1.00 95.88 121 ALA A N 1
ATOM 955 C CA . ALA A 1 121 ? 49.521 5.137 -71.325 1.00 95.88 121 ALA A CA 1
ATOM 956 C C . ALA A 1 121 ? 48.641 4.025 -70.725 1.00 95.88 121 ALA A C 1
ATOM 958 O O . ALA A 1 121 ? 47.797 4.309 -69.869 1.00 95.88 121 ALA A O 1
ATOM 959 N N . ARG A 1 122 ? 48.830 2.765 -71.145 1.00 96.00 122 ARG A N 1
ATOM 960 C CA . ARG A 1 122 ? 48.133 1.607 -70.561 1.00 96.00 122 ARG A CA 1
ATOM 961 C C . ARG A 1 122 ? 48.559 1.386 -69.115 1.00 96.00 122 ARG A C 1
ATOM 963 O O . ARG A 1 122 ? 47.679 1.238 -68.269 1.00 96.00 122 ARG A O 1
ATOM 970 N N . ASP A 1 123 ? 49.852 1.447 -68.824 1.00 96.75 123 ASP A N 1
ATOM 971 C CA . ASP A 1 123 ? 50.381 1.275 -67.468 1.00 96.75 123 ASP A CA 1
ATOM 972 C C . ASP A 1 123 ? 49.894 2.394 -66.542 1.00 96.75 123 ASP A C 1
ATOM 974 O O . ASP A 1 123 ? 49.374 2.132 -65.456 1.00 96.75 123 ASP A O 1
ATOM 978 N N . ALA A 1 124 ? 49.924 3.648 -67.005 1.00 95.56 124 ALA A N 1
ATOM 979 C CA . ALA A 1 124 ? 49.362 4.777 -66.269 1.00 95.56 124 ALA A CA 1
ATOM 980 C C . ALA A 1 124 ? 47.849 4.620 -66.035 1.00 95.56 124 ALA A C 1
ATOM 982 O O . ALA A 1 124 ? 47.342 4.951 -64.959 1.00 95.56 124 ALA A O 1
ATOM 983 N N . GLN A 1 125 ? 47.104 4.100 -67.017 1.00 96.31 125 GLN A N 1
ATOM 984 C CA . GLN A 1 125 ? 45.679 3.817 -66.853 1.00 96.31 125 GLN A CA 1
ATOM 985 C C . GLN A 1 125 ? 45.438 2.699 -65.830 1.00 96.31 125 GLN A C 1
ATOM 987 O O . GLN A 1 125 ? 44.515 2.813 -65.022 1.00 96.31 125 GLN A O 1
ATOM 992 N N . GLN A 1 126 ? 46.246 1.638 -65.840 1.00 96.75 126 GLN A N 1
ATOM 993 C CA . GLN A 1 126 ? 46.161 0.552 -64.864 1.00 96.75 126 GLN A CA 1
ATOM 994 C C . GLN A 1 126 ? 46.502 1.039 -63.453 1.00 96.75 126 GLN A C 1
ATOM 996 O O . GLN A 1 126 ? 45.729 0.778 -62.534 1.00 96.75 126 GLN A O 1
ATOM 1001 N N . ALA A 1 127 ? 47.563 1.833 -63.290 1.00 95.94 127 ALA A N 1
ATOM 1002 C CA . ALA A 1 127 ? 47.935 2.434 -62.010 1.00 95.94 127 ALA A CA 1
ATOM 1003 C C . ALA A 1 127 ? 46.820 3.336 -61.454 1.00 95.94 127 ALA A C 1
ATOM 1005 O O . ALA A 1 127 ? 46.455 3.225 -60.285 1.00 95.94 127 ALA A O 1
ATOM 1006 N N . ARG A 1 128 ? 46.199 4.173 -62.300 1.00 96.44 128 ARG A N 1
ATOM 1007 C CA . ARG A 1 128 ? 45.041 4.995 -61.899 1.00 96.44 128 ARG A CA 1
ATOM 1008 C C . ARG A 1 128 ? 43.842 4.144 -61.485 1.00 96.44 128 ARG A C 1
ATOM 1010 O O . ARG A 1 128 ? 43.177 4.476 -60.508 1.00 96.44 128 ARG A O 1
ATOM 1017 N N . ARG A 1 129 ? 43.562 3.049 -62.204 1.00 96.19 129 ARG A N 1
ATOM 1018 C CA . ARG A 1 129 ? 42.486 2.113 -61.837 1.00 96.19 129 ARG A CA 1
ATOM 1019 C C . ARG A 1 129 ? 42.771 1.449 -60.492 1.00 96.19 129 ARG A C 1
ATOM 1021 O O . ARG A 1 129 ? 41.890 1.472 -59.640 1.00 96.19 129 ARG A O 1
ATOM 1028 N N . ALA A 1 130 ? 43.983 0.943 -60.278 1.00 96.31 130 ALA A N 1
ATOM 1029 C CA . ALA A 1 130 ? 44.392 0.341 -59.010 1.00 96.31 130 ALA A CA 1
ATOM 1030 C C . ALA A 1 130 ? 44.275 1.339 -57.846 1.00 96.31 130 ALA A C 1
ATOM 1032 O O . ALA A 1 130 ? 43.627 1.035 -56.849 1.00 96.31 130 ALA A O 1
ATOM 1033 N N . ALA A 1 131 ? 44.777 2.568 -58.014 1.00 96.25 131 ALA A N 1
ATOM 1034 C CA . ALA A 1 131 ? 44.647 3.625 -57.012 1.00 96.25 131 ALA A CA 1
ATOM 1035 C C . ALA A 1 131 ? 43.176 3.975 -56.717 1.00 96.25 131 ALA A C 1
ATOM 1037 O O . ALA A 1 131 ? 42.795 4.123 -55.560 1.00 96.25 131 ALA A O 1
ATOM 1038 N N . SER A 1 132 ? 42.321 4.050 -57.745 1.00 95.50 132 SER A N 1
ATOM 1039 C CA . SER A 1 132 ? 40.886 4.308 -57.551 1.00 95.50 132 SER A CA 1
ATOM 1040 C C . SER A 1 132 ? 40.166 3.164 -56.830 1.00 95.50 132 SER A C 1
ATOM 1042 O O . SER A 1 132 ? 39.293 3.416 -56.003 1.00 95.50 132 SER A O 1
ATOM 1044 N N . GLN A 1 133 ? 40.545 1.912 -57.107 1.00 96.50 133 GLN A N 1
ATOM 1045 C CA . GLN A 1 133 ? 39.996 0.737 -56.430 1.00 96.50 133 GLN A CA 1
ATOM 1046 C C . GLN A 1 133 ? 40.434 0.694 -54.967 1.00 96.50 133 GLN A C 1
ATOM 1048 O O . GLN A 1 133 ? 39.608 0.422 -54.099 1.00 96.50 133 GLN A O 1
ATOM 1053 N N . GLN A 1 134 ? 41.697 1.019 -54.688 1.00 96.94 134 GLN A N 1
ATOM 1054 C CA . GLN A 1 134 ? 42.205 1.119 -53.326 1.00 96.94 134 GLN A CA 1
ATOM 1055 C C . GLN A 1 134 ? 41.495 2.232 -52.545 1.00 96.94 134 GLN A C 1
ATOM 1057 O O . GLN A 1 134 ? 40.979 1.970 -51.464 1.00 96.94 134 GLN A O 1
ATOM 1062 N N . ALA A 1 135 ? 41.367 3.434 -53.116 1.00 96.31 135 ALA A N 1
ATOM 1063 C CA . ALA A 1 135 ? 40.653 4.539 -52.477 1.00 96.31 135 ALA A CA 1
ATOM 1064 C C . ALA A 1 135 ? 39.173 4.201 -52.204 1.00 96.31 135 ALA A C 1
ATOM 1066 O O . ALA A 1 135 ? 38.637 4.538 -51.149 1.00 96.31 135 ALA A O 1
ATOM 1067 N N . ALA A 1 136 ? 38.510 3.489 -53.124 1.00 95.31 136 ALA A N 1
ATOM 1068 C CA . ALA A 1 136 ? 37.148 3.006 -52.907 1.00 95.31 136 ALA A CA 1
ATOM 1069 C C . ALA A 1 136 ? 37.078 1.966 -51.774 1.00 95.31 136 ALA A C 1
ATOM 1071 O O . ALA A 1 136 ? 36.184 2.041 -50.935 1.00 95.31 136 ALA A O 1
ATOM 1072 N N . ALA A 1 137 ? 38.026 1.025 -51.711 1.00 95.38 137 ALA A N 1
ATOM 1073 C CA . ALA A 1 137 ? 38.093 0.028 -50.643 1.00 95.38 137 ALA A CA 1
ATOM 1074 C C . ALA A 1 137 ? 38.366 0.663 -49.267 1.00 95.38 137 ALA A C 1
ATOM 1076 O O . ALA A 1 137 ? 37.743 0.278 -48.278 1.00 95.38 137 ALA A O 1
ATOM 1077 N N . GLU A 1 138 ? 39.247 1.663 -49.205 1.00 96.88 138 GLU A N 1
ATOM 1078 C CA . GLU A 1 138 ? 39.522 2.447 -47.995 1.00 96.88 138 GLU A CA 1
ATOM 1079 C C . GLU A 1 138 ? 38.294 3.251 -47.551 1.00 96.88 138 GLU A C 1
ATOM 1081 O O . GLU A 1 138 ? 37.949 3.246 -46.373 1.00 96.88 138 GLU A O 1
ATOM 1086 N N . SER A 1 139 ? 37.567 3.874 -48.481 1.00 96.44 139 SER A N 1
ATOM 1087 C CA . SER A 1 139 ? 36.325 4.586 -48.158 1.00 96.44 139 SER A CA 1
ATOM 1088 C C . SER A 1 139 ? 35.240 3.646 -47.619 1.00 96.44 139 SER A C 1
ATOM 1090 O O . SER A 1 139 ? 34.580 3.968 -46.630 1.00 96.44 139 SER A O 1
ATOM 1092 N N . VAL A 1 140 ? 35.076 2.459 -48.215 1.00 96.81 140 VAL A N 1
ATOM 1093 C CA . VAL A 1 140 ? 34.110 1.456 -47.739 1.00 96.81 140 VAL A CA 1
ATOM 1094 C C . VAL A 1 140 ? 34.504 0.918 -46.363 1.00 96.81 140 VAL A C 1
ATOM 1096 O O . VAL A 1 140 ? 33.635 0.760 -45.507 1.00 96.81 140 VAL A O 1
ATOM 1099 N N . SER A 1 141 ? 35.791 0.661 -46.115 1.00 96.12 141 SER A N 1
ATOM 1100 C CA . SER A 1 141 ? 36.248 0.180 -44.806 1.00 96.12 141 SER A CA 1
ATOM 1101 C C . SER A 1 141 ? 36.086 1.241 -43.715 1.00 96.12 141 SER A C 1
ATOM 1103 O O . SER A 1 141 ? 35.641 0.913 -42.614 1.00 96.12 141 SER A O 1
ATOM 1105 N N . GLN A 1 142 ? 36.341 2.515 -44.030 1.00 96.44 142 GLN A N 1
ATOM 1106 C CA . GLN A 1 142 ? 36.066 3.641 -43.135 1.00 96.44 142 GLN A CA 1
ATOM 1107 C C . GLN A 1 142 ? 34.569 3.757 -42.826 1.00 96.44 142 GLN A C 1
ATOM 1109 O O . GLN A 1 142 ? 34.196 3.803 -41.655 1.00 96.44 142 GLN A O 1
ATOM 1114 N N . ALA A 1 143 ? 33.705 3.705 -43.844 1.00 95.75 143 ALA A N 1
ATOM 1115 C CA . ALA A 1 143 ? 32.256 3.748 -43.655 1.00 95.75 143 ALA A CA 1
ATOM 1116 C C . ALA A 1 143 ? 31.741 2.565 -42.812 1.00 95.75 143 ALA A C 1
ATOM 1118 O O . ALA A 1 143 ? 30.890 2.743 -41.940 1.00 95.75 143 ALA A O 1
ATOM 1119 N N . ALA A 1 144 ? 32.286 1.361 -43.019 1.00 95.25 144 ALA A N 1
ATOM 1120 C CA . ALA A 1 144 ? 31.953 0.188 -42.215 1.00 95.25 144 ALA A CA 1
ATOM 1121 C C . ALA A 1 144 ? 32.400 0.347 -40.752 1.00 95.25 144 ALA A C 1
ATOM 1123 O O . ALA A 1 144 ? 31.629 0.043 -39.841 1.00 95.25 144 ALA A O 1
ATOM 1124 N N . ALA A 1 145 ? 33.608 0.866 -40.511 1.00 96.56 145 ALA A N 1
ATOM 1125 C CA . ALA A 1 145 ? 34.111 1.128 -39.164 1.00 96.56 145 ALA A CA 1
ATOM 1126 C C . ALA A 1 145 ? 33.286 2.206 -38.439 1.00 96.56 145 ALA A C 1
ATOM 1128 O O . ALA A 1 145 ? 32.964 2.051 -37.261 1.00 96.56 145 ALA A O 1
ATOM 1129 N N . GLU A 1 146 ? 32.892 3.277 -39.131 1.00 96.31 146 GLU A N 1
ATOM 1130 C CA . GLU A 1 146 ? 31.997 4.300 -38.581 1.00 96.31 146 GLU A CA 1
ATOM 1131 C C . GLU A 1 146 ? 30.609 3.739 -38.270 1.00 96.31 146 GLU A C 1
ATOM 1133 O O . GLU A 1 146 ? 30.069 4.010 -37.199 1.00 96.31 146 GLU A O 1
ATOM 1138 N N . SER A 1 147 ? 30.051 2.916 -39.161 1.00 95.44 147 SER A N 1
ATOM 1139 C CA . SER A 1 147 ? 28.774 2.242 -38.918 1.00 95.44 147 SER A CA 1
ATOM 1140 C C . SER A 1 147 ? 28.842 1.339 -37.687 1.00 95.44 147 SER A C 1
ATOM 1142 O O . SER A 1 147 ? 27.938 1.378 -36.859 1.00 95.44 147 SER A O 1
ATOM 1144 N N . GLN A 1 148 ? 29.917 0.563 -37.524 1.00 96.06 148 GLN A N 1
ATOM 1145 C CA . GLN A 1 148 ? 30.111 -0.275 -36.337 1.00 96.06 148 GLN A CA 1
ATOM 1146 C C . GLN A 1 148 ? 30.205 0.561 -35.059 1.00 96.06 148 GLN A C 1
ATOM 1148 O O . GLN A 1 148 ? 29.580 0.211 -34.059 1.00 96.06 148 GLN A O 1
ATOM 1153 N N . ARG A 1 149 ? 30.934 1.685 -35.091 1.00 97.31 149 ARG A N 1
ATOM 1154 C CA . ARG A 1 149 ? 31.013 2.617 -33.956 1.00 97.31 149 ARG A CA 1
ATOM 1155 C C . ARG A 1 149 ? 29.644 3.193 -33.599 1.00 97.31 149 ARG A C 1
ATOM 1157 O O . ARG A 1 149 ? 29.318 3.255 -32.420 1.00 97.31 149 ARG A O 1
ATOM 1164 N N . ARG A 1 150 ? 28.828 3.568 -34.590 1.00 96.19 150 ARG A N 1
ATOM 1165 C CA . ARG A 1 150 ? 27.453 4.046 -34.354 1.00 96.19 150 ARG A CA 1
ATOM 1166 C C . ARG A 1 150 ? 26.597 2.978 -33.680 1.00 96.19 150 ARG A C 1
ATOM 1168 O O . ARG A 1 150 ? 26.030 3.259 -32.633 1.00 96.19 150 ARG A O 1
ATOM 1175 N N . CYS A 1 151 ? 26.603 1.746 -34.190 1.00 95.75 151 CYS A N 1
ATOM 1176 C CA . CYS A 1 151 ? 25.860 0.645 -33.570 1.00 95.75 151 CYS A CA 1
ATOM 1177 C C . CYS A 1 151 ? 26.323 0.347 -32.133 1.00 95.75 151 CYS A C 1
ATOM 1179 O O . CYS A 1 151 ? 25.510 0.002 -31.282 1.00 95.75 151 CYS A O 1
ATOM 1181 N N . GLN A 1 152 ? 27.623 0.474 -31.841 1.00 96.50 152 GLN A N 1
ATOM 1182 C CA . GLN A 1 152 ? 28.142 0.305 -30.479 1.00 96.50 152 GLN A CA 1
ATOM 1183 C C . GLN A 1 152 ? 27.638 1.401 -29.536 1.00 96.50 152 GLN A C 1
ATOM 1185 O O . GLN A 1 152 ? 27.206 1.087 -28.430 1.00 96.50 152 GLN A O 1
ATOM 1190 N N . LEU A 1 153 ? 27.652 2.661 -29.977 1.00 96.69 153 LEU A N 1
ATOM 1191 C CA . LEU A 1 153 ? 27.140 3.783 -29.189 1.00 96.69 153 LEU A CA 1
ATOM 1192 C C . LEU A 1 153 ? 25.631 3.661 -28.943 1.00 96.69 153 LEU A C 1
ATOM 1194 O O . LEU A 1 153 ? 25.194 3.822 -27.807 1.00 96.69 153 LEU A O 1
ATOM 1198 N N . GLU A 1 154 ? 24.853 3.295 -29.963 1.00 96.25 154 GLU A N 1
ATOM 1199 C CA . GLU A 1 154 ? 23.413 3.027 -29.827 1.00 96.25 154 GLU A CA 1
ATOM 1200 C C . GLU A 1 154 ? 23.155 1.905 -28.808 1.00 96.25 154 GLU A C 1
ATOM 1202 O O . GLU A 1 154 ? 22.362 2.073 -27.883 1.00 96.25 154 GLU A O 1
ATOM 1207 N N . ALA A 1 155 ? 23.899 0.797 -28.888 1.00 96.12 155 ALA A N 1
ATOM 1208 C CA . ALA A 1 155 ? 23.782 -0.297 -27.924 1.00 96.12 155 ALA A CA 1
ATOM 1209 C C . ALA A 1 155 ? 24.168 0.123 -26.491 1.00 96.12 155 ALA A C 1
ATOM 1211 O O . ALA A 1 155 ? 23.598 -0.375 -25.517 1.00 96.12 155 ALA A O 1
ATOM 1212 N N . GLU A 1 156 ? 25.140 1.022 -26.321 1.00 96.81 156 GLU A N 1
ATOM 1213 C CA . GLU A 1 156 ? 25.485 1.584 -25.011 1.00 96.81 156 GLU A CA 1
ATOM 1214 C C . GLU A 1 156 ? 24.386 2.499 -24.459 1.00 96.81 156 GLU A C 1
ATOM 1216 O O . GLU A 1 156 ? 24.090 2.441 -23.262 1.00 96.81 156 GLU A O 1
ATOM 1221 N N . GLU A 1 157 ? 23.773 3.330 -25.301 1.00 96.31 157 GLU A N 1
ATOM 1222 C CA . GLU A 1 157 ? 22.639 4.176 -24.921 1.00 96.31 157 GLU A CA 1
ATOM 1223 C C . GLU A 1 157 ? 21.419 3.338 -24.530 1.00 96.31 157 GLU A C 1
ATOM 1225 O O . GLU A 1 157 ? 20.824 3.582 -23.478 1.00 96.31 157 GLU A O 1
ATOM 1230 N N . GLU A 1 158 ? 21.107 2.287 -25.289 1.00 95.69 158 GLU A N 1
ATOM 1231 C CA . GLU A 1 158 ? 20.051 1.332 -24.948 1.00 95.69 158 GLU A CA 1
ATOM 1232 C C . GLU A 1 158 ? 20.321 0.642 -23.608 1.00 95.69 158 GLU A C 1
ATOM 1234 O O . GLU A 1 158 ? 19.434 0.568 -22.754 1.00 95.69 158 GLU A O 1
ATOM 1239 N N . ARG A 1 159 ? 21.558 0.191 -23.362 1.00 96.75 159 ARG A N 1
ATOM 1240 C CA . ARG A 1 159 ? 21.946 -0.394 -22.066 1.00 96.75 159 ARG A CA 1
ATOM 1241 C C . ARG A 1 159 ? 21.754 0.593 -20.917 1.00 96.75 159 ARG A C 1
ATOM 1243 O O . ARG A 1 159 ? 21.235 0.204 -19.871 1.00 96.75 159 ARG A O 1
ATOM 1250 N N . LYS A 1 160 ? 22.132 1.862 -21.101 1.00 97.00 160 LYS A N 1
ATOM 1251 C CA . LYS A 1 160 ? 21.920 2.923 -20.099 1.00 97.00 160 LYS A CA 1
ATOM 1252 C C . LYS A 1 160 ? 20.430 3.180 -19.863 1.00 97.00 160 LYS A C 1
ATOM 1254 O O . LYS A 1 160 ? 20.017 3.306 -18.712 1.00 97.00 160 LYS A O 1
ATOM 1259 N N . ALA A 1 161 ? 19.619 3.206 -20.920 1.00 95.50 161 ALA A N 1
ATOM 1260 C CA . ALA A 1 161 ? 18.172 3.370 -20.815 1.00 95.50 161 ALA A CA 1
ATOM 1261 C C . ALA A 1 161 ? 17.520 2.202 -20.055 1.00 95.50 161 ALA A C 1
ATOM 1263 O O . ALA A 1 161 ? 16.719 2.422 -19.146 1.00 95.50 161 ALA A O 1
ATOM 1264 N N . LEU A 1 162 ? 17.908 0.961 -20.363 1.00 96.44 162 LEU A N 1
ATOM 1265 C CA . LEU A 1 162 ? 17.430 -0.231 -19.660 1.00 96.44 162 LEU A CA 1
ATOM 1266 C C . LEU A 1 162 ? 17.847 -0.232 -18.184 1.00 96.44 162 LEU A C 1
ATOM 1268 O O . LEU A 1 162 ? 17.010 -0.505 -17.324 1.00 96.44 162 LEU A O 1
ATOM 1272 N N . ALA A 1 163 ? 19.095 0.135 -17.880 1.00 97.12 163 ALA A N 1
ATOM 1273 C CA . ALA A 1 163 ? 19.571 0.273 -16.504 1.00 97.12 163 ALA A CA 1
ATOM 1274 C C . ALA A 1 163 ? 18.781 1.342 -15.727 1.00 97.12 163 ALA A C 1
ATOM 1276 O O . ALA A 1 163 ? 18.402 1.122 -14.577 1.00 97.12 163 ALA A O 1
ATOM 1277 N N . TYR A 1 164 ? 18.458 2.475 -16.358 1.00 96.62 164 TYR A N 1
ATOM 1278 C CA . TYR A 1 164 ? 17.617 3.507 -15.748 1.00 96.62 164 TYR A CA 1
ATOM 1279 C C . TYR A 1 164 ? 16.187 3.014 -15.470 1.00 96.62 164 TYR A C 1
ATOM 1281 O O . TYR A 1 164 ? 15.631 3.278 -14.401 1.00 96.62 164 TYR A O 1
ATOM 1289 N N . ILE A 1 165 ? 15.588 2.262 -16.401 1.00 97.00 165 ILE A N 1
ATOM 1290 C CA . ILE A 1 165 ? 14.260 1.662 -16.208 1.00 97.00 165 ILE A CA 1
ATOM 1291 C C . ILE A 1 165 ? 14.279 0.663 -15.046 1.00 97.00 165 ILE A C 1
ATOM 1293 O O . ILE A 1 165 ? 13.357 0.679 -14.230 1.00 97.00 165 ILE A O 1
ATOM 1297 N N . GLN A 1 166 ? 15.311 -0.180 -14.951 1.00 96.75 166 GLN A N 1
ATOM 1298 C CA . GLN A 1 166 ? 15.483 -1.114 -13.833 1.00 96.75 166 GLN A CA 1
ATOM 1299 C C . GLN A 1 166 ? 15.586 -0.370 -12.500 1.00 96.75 166 GLN A C 1
ATOM 1301 O O . GLN A 1 166 ? 14.791 -0.637 -11.607 1.00 96.75 166 GLN A O 1
ATOM 1306 N N . LEU A 1 167 ? 16.439 0.655 -12.410 1.00 97.69 167 LEU A N 1
ATOM 1307 C CA . LEU A 1 167 ? 16.569 1.476 -11.204 1.00 97.69 167 LEU A CA 1
ATOM 1308 C C . LEU A 1 167 ? 15.226 2.079 -10.758 1.00 97.69 167 LEU A C 1
ATOM 1310 O O . LEU A 1 167 ? 14.909 2.102 -9.569 1.00 97.69 167 LEU A O 1
ATOM 1314 N N . ARG A 1 168 ? 14.406 2.559 -11.704 1.00 97.44 168 ARG A N 1
ATOM 1315 C CA . ARG A 1 168 ? 13.064 3.071 -11.388 1.00 97.44 168 ARG A CA 1
ATOM 1316 C C . ARG A 1 168 ? 12.117 1.983 -10.889 1.00 97.44 168 ARG A C 1
ATOM 1318 O O . ARG A 1 168 ? 11.306 2.270 -10.010 1.00 97.44 168 ARG A O 1
ATOM 1325 N N . ARG A 1 169 ? 12.181 0.772 -11.448 1.00 96.69 169 ARG A N 1
ATOM 1326 C CA . ARG A 1 169 ? 11.379 -0.367 -10.973 1.00 96.69 169 ARG A CA 1
ATOM 1327 C C . ARG A 1 169 ? 11.769 -0.737 -9.548 1.00 96.69 169 ARG A C 1
ATOM 1329 O O . ARG A 1 169 ? 10.885 -0.781 -8.702 1.00 96.69 169 ARG A O 1
ATOM 1336 N N . ASP A 1 170 ? 13.062 -0.851 -9.269 1.00 96.81 170 ASP A N 1
ATOM 1337 C CA . ASP A 1 170 ? 13.571 -1.163 -7.932 1.00 96.81 170 ASP A CA 1
ATOM 1338 C C . ASP A 1 170 ? 13.145 -0.099 -6.910 1.00 96.81 170 ASP A C 1
ATOM 1340 O O . ASP A 1 170 ? 12.701 -0.426 -5.811 1.00 96.81 170 ASP A O 1
ATOM 1344 N N . ALA A 1 171 ? 13.198 1.187 -7.278 1.00 96.44 171 ALA A N 1
ATOM 1345 C CA . ALA A 1 171 ? 12.708 2.272 -6.426 1.00 96.44 171 ALA A CA 1
ATOM 1346 C C . ALA A 1 171 ? 11.197 2.153 -6.142 1.00 96.44 171 ALA A C 1
ATOM 1348 O O . ALA A 1 171 ? 10.763 2.312 -4.999 1.00 96.44 171 ALA A O 1
ATOM 1349 N N . HIS A 1 172 ? 10.387 1.827 -7.155 1.00 95.88 172 HIS A N 1
ATOM 1350 C CA . HIS A 1 172 ? 8.953 1.586 -6.973 1.00 95.88 172 HIS A CA 1
ATOM 1351 C C . HIS A 1 172 ? 8.670 0.353 -6.099 1.00 95.88 172 HIS A C 1
ATOM 1353 O O . HIS A 1 172 ? 7.753 0.393 -5.276 1.00 95.88 172 HIS A O 1
ATOM 1359 N N . GLU A 1 173 ? 9.454 -0.716 -6.231 1.00 96.44 173 GLU A N 1
ATOM 1360 C CA . GLU A 1 173 ? 9.349 -1.911 -5.388 1.00 96.44 173 GLU A CA 1
ATOM 1361 C C . GLU A 1 173 ? 9.730 -1.616 -3.933 1.00 96.44 173 GLU A C 1
ATOM 1363 O O . GLU A 1 173 ? 9.011 -2.015 -3.015 1.00 96.44 173 GLU A O 1
ATOM 1368 N N . GLN A 1 174 ? 10.795 -0.843 -3.703 1.00 96.44 174 GLN A N 1
ATOM 1369 C CA . GLN A 1 174 ? 11.180 -0.382 -2.366 1.00 96.44 174 GLN A CA 1
ATOM 1370 C C . GLN A 1 174 ? 10.097 0.501 -1.736 1.00 96.44 174 GLN A C 1
ATOM 1372 O O . GLN A 1 174 ? 9.751 0.320 -0.566 1.00 96.44 174 GLN A O 1
ATOM 1377 N N . GLU A 1 175 ? 9.503 1.423 -2.499 1.00 96.12 175 GLU A N 1
ATOM 1378 C CA . GLU A 1 175 ? 8.367 2.214 -2.023 1.00 96.12 175 GLU A CA 1
ATOM 1379 C C . GLU A 1 175 ? 7.151 1.343 -1.690 1.00 96.12 175 GLU A C 1
ATOM 1381 O O . GLU A 1 175 ? 6.491 1.576 -0.672 1.00 96.12 175 GLU A O 1
ATOM 1386 N N . ALA A 1 176 ? 6.841 0.346 -2.522 1.00 95.50 176 ALA A N 1
ATOM 1387 C CA . ALA A 1 176 ? 5.748 -0.589 -2.279 1.00 95.50 176 ALA A CA 1
ATOM 1388 C C . ALA A 1 176 ? 5.995 -1.416 -1.007 1.00 95.50 176 ALA A C 1
ATOM 1390 O O . ALA A 1 176 ? 5.097 -1.535 -0.170 1.00 95.50 176 ALA A O 1
ATOM 1391 N N . ALA A 1 177 ? 7.224 -1.896 -0.800 1.00 96.19 177 ALA A N 1
ATOM 1392 C CA . ALA A 1 177 ? 7.635 -2.584 0.420 1.00 96.19 177 ALA A CA 1
ATOM 1393 C C . ALA A 1 177 ? 7.521 -1.673 1.654 1.00 96.19 177 ALA A C 1
ATOM 1395 O O . ALA A 1 177 ? 6.984 -2.088 2.683 1.00 96.19 177 ALA A O 1
ATOM 1396 N N . ALA A 1 178 ? 7.933 -0.406 1.548 1.00 95.56 178 ALA A N 1
ATOM 1397 C CA . ALA A 1 178 ? 7.790 0.569 2.627 1.00 95.56 178 ALA A CA 1
ATOM 1398 C C . ALA A 1 178 ? 6.314 0.875 2.948 1.00 95.56 178 ALA A C 1
ATOM 1400 O O . ALA A 1 178 ? 5.947 0.999 4.118 1.00 95.56 178 ALA A O 1
ATOM 1401 N N . ARG A 1 179 ? 5.444 0.966 1.930 1.00 96.69 179 ARG A N 1
ATOM 1402 C CA . ARG A 1 179 ? 3.987 1.120 2.113 1.00 96.69 179 ARG A CA 1
ATOM 1403 C C . ARG A 1 179 ? 3.384 -0.099 2.808 1.00 96.69 179 ARG A C 1
ATOM 1405 O O . ARG A 1 179 ? 2.630 0.078 3.760 1.00 96.69 179 ARG A O 1
ATOM 1412 N N . ALA A 1 180 ? 3.756 -1.309 2.391 1.00 95.88 180 ALA A N 1
ATOM 1413 C CA . ALA A 1 180 ? 3.329 -2.544 3.044 1.00 95.88 180 ALA A CA 1
ATOM 1414 C C . ALA A 1 180 ? 3.808 -2.618 4.505 1.00 95.88 180 ALA A C 1
ATOM 1416 O O . ALA A 1 180 ? 3.047 -3.020 5.382 1.00 95.88 180 ALA A O 1
ATOM 1417 N N . GLY A 1 181 ? 5.036 -2.170 4.787 1.00 96.88 181 GLY A N 1
ATOM 1418 C CA . GLY A 1 181 ? 5.562 -2.044 6.148 1.00 96.88 181 GLY A CA 1
ATOM 1419 C C . GLY A 1 181 ? 4.716 -1.113 7.021 1.00 96.88 181 GLY A C 1
ATOM 1420 O O . GLY A 1 181 ? 4.313 -1.501 8.117 1.00 96.88 181 GLY A O 1
ATOM 1421 N N . ARG A 1 182 ? 4.370 0.078 6.512 1.00 97.38 182 ARG A N 1
ATOM 1422 C CA . ARG A 1 182 ? 3.487 1.027 7.214 1.00 97.38 182 ARG A CA 1
ATOM 1423 C C . ARG A 1 182 ? 2.076 0.479 7.428 1.00 97.38 182 ARG A C 1
ATOM 1425 O O . ARG A 1 182 ? 1.520 0.680 8.501 1.00 97.38 182 ARG A O 1
ATOM 1432 N N . ALA A 1 183 ? 1.514 -0.230 6.447 1.00 96.50 183 ALA A N 1
ATOM 1433 C CA . ALA A 1 183 ? 0.202 -0.864 6.586 1.00 96.50 183 ALA A CA 1
ATOM 1434 C C . ALA A 1 183 ? 0.195 -1.891 7.729 1.00 96.50 183 ALA A C 1
ATOM 1436 O O . ALA A 1 183 ? -0.654 -1.818 8.607 1.00 96.50 183 ALA A O 1
ATOM 1437 N N . ARG A 1 184 ? 1.214 -2.761 7.807 1.00 96.50 184 ARG A N 1
ATOM 1438 C CA . ARG A 1 184 ? 1.350 -3.727 8.914 1.00 96.50 184 ARG A CA 1
ATOM 1439 C C . ARG A 1 184 ? 1.488 -3.050 10.279 1.00 96.50 184 ARG A C 1
ATOM 1441 O O . ARG A 1 184 ? 0.911 -3.521 11.252 1.00 96.50 184 ARG A O 1
ATOM 1448 N N . GLN A 1 185 ? 2.245 -1.954 10.359 1.00 96.44 185 GLN A N 1
ATOM 1449 C CA . GLN A 1 185 ? 2.372 -1.170 11.594 1.00 96.44 185 GLN A CA 1
ATOM 1450 C C . GLN A 1 185 ? 1.033 -0.553 12.010 1.00 96.44 185 GLN A C 1
ATOM 1452 O O . GLN A 1 185 ? 0.675 -0.608 13.183 1.00 96.44 185 GLN A O 1
ATOM 1457 N N . HIS A 1 186 ? 0.281 -0.006 11.052 1.00 97.19 186 HIS A N 1
ATOM 1458 C CA . HIS A 1 186 ? -1.056 0.524 11.294 1.00 97.19 186 HIS A CA 1
ATOM 1459 C C . HIS A 1 186 ? -2.015 -0.571 11.780 1.00 97.19 186 HIS A C 1
ATOM 1461 O O . HIS A 1 186 ? -2.680 -0.384 12.793 1.00 97.19 186 HIS A O 1
ATOM 1467 N N . ASP A 1 187 ? -2.037 -1.733 11.124 1.00 97.12 187 ASP A N 1
ATOM 1468 C CA . ASP A 1 187 ? -2.885 -2.863 11.523 1.00 97.12 187 ASP A CA 1
ATOM 1469 C C . ASP A 1 187 ? -2.532 -3.369 12.930 1.00 97.12 187 ASP A C 1
ATOM 1471 O O . ASP A 1 187 ? -3.425 -3.631 13.736 1.00 97.12 187 ASP A O 1
ATOM 1475 N N . SER A 1 188 ? -1.237 -3.432 13.264 1.00 97.12 188 SER A N 1
ATOM 1476 C CA . SER A 1 188 ? -0.769 -3.755 14.619 1.00 97.12 188 SER A CA 1
ATOM 1477 C C . SER A 1 188 ? -1.255 -2.730 15.644 1.00 97.12 188 SER A C 1
ATOM 1479 O O . SER A 1 188 ? -1.786 -3.109 16.685 1.00 97.12 188 SER A O 1
ATOM 1481 N N . ALA A 1 189 ? -1.137 -1.433 15.344 1.00 96.88 189 ALA A N 1
ATOM 1482 C CA . ALA A 1 189 ? -1.603 -0.369 16.230 1.00 96.88 189 ALA A CA 1
ATOM 1483 C C . ALA A 1 189 ? -3.128 -0.418 16.433 1.00 96.88 189 ALA A C 1
ATOM 1485 O O . ALA A 1 189 ? -3.610 -0.273 17.555 1.00 96.88 189 ALA A O 1
ATOM 1486 N N . VAL A 1 190 ? -3.902 -0.681 15.374 1.00 97.62 190 VAL A N 1
ATOM 1487 C CA . VAL A 1 190 ? -5.359 -0.869 15.466 1.00 97.62 190 VAL A CA 1
ATOM 1488 C C . VAL A 1 190 ? -5.697 -2.086 16.328 1.00 97.62 190 VAL A C 1
ATOM 1490 O O . VAL A 1 190 ? -6.582 -2.001 17.182 1.00 97.62 190 VAL A O 1
ATOM 1493 N N . ALA A 1 191 ? -4.978 -3.200 16.164 1.00 96.81 191 ALA A N 1
ATOM 1494 C CA . ALA A 1 191 ? -5.168 -4.390 16.988 1.00 96.81 191 ALA A CA 1
ATOM 1495 C C . ALA A 1 191 ? -4.869 -4.105 18.471 1.00 96.81 191 ALA A C 1
ATOM 1497 O O . ALA A 1 191 ? -5.687 -4.437 19.331 1.00 96.81 191 ALA A O 1
ATOM 1498 N N . GLU A 1 192 ? -3.766 -3.421 18.780 1.00 97.19 192 GLU A N 1
ATOM 1499 C CA . GLU A 1 192 ? -3.413 -3.016 20.146 1.00 97.19 192 GLU A CA 1
ATOM 1500 C C . GLU A 1 192 ? -4.458 -2.084 20.773 1.00 97.19 192 GLU A C 1
ATOM 1502 O O . GLU A 1 192 ? -4.873 -2.309 21.914 1.00 97.19 192 GLU A O 1
ATOM 1507 N N . LEU A 1 193 ? -4.935 -1.082 20.024 1.00 97.12 193 LEU A N 1
ATOM 1508 C CA . LEU A 1 193 ? -5.997 -0.174 20.465 1.00 97.12 193 LEU A CA 1
ATOM 1509 C C . LEU A 1 193 ? -7.305 -0.925 20.722 1.00 97.12 193 LEU A C 1
ATOM 1511 O O . LEU A 1 193 ? -7.954 -0.691 21.741 1.00 97.12 193 LEU A O 1
ATOM 1515 N N . SER A 1 194 ? -7.670 -1.869 19.851 1.00 97.69 194 SER A N 1
ATOM 1516 C CA . SER A 1 194 ? -8.864 -2.698 20.042 1.00 97.69 194 SER A CA 1
ATOM 1517 C C . SER A 1 194 ? -8.759 -3.574 21.297 1.00 97.69 194 SER A C 1
ATOM 1519 O O . SER A 1 194 ? -9.697 -3.634 22.095 1.00 97.69 194 SER A O 1
ATOM 1521 N N . ALA A 1 195 ? -7.593 -4.178 21.548 1.00 97.25 195 ALA A N 1
ATOM 1522 C CA . ALA A 1 195 ? -7.339 -4.981 22.738 1.00 97.25 195 ALA A CA 1
ATOM 1523 C C . ALA A 1 195 ? -7.300 -4.123 24.015 1.00 97.25 195 ALA A C 1
ATOM 1525 O O . ALA A 1 195 ? -7.745 -4.559 25.078 1.00 97.25 195 ALA A O 1
ATOM 1526 N N . ALA A 1 196 ? -6.774 -2.897 23.944 1.00 96.94 196 ALA A N 1
ATOM 1527 C CA . ALA A 1 196 ? -6.822 -1.938 25.045 1.00 96.94 196 ALA A CA 1
ATOM 1528 C C . ALA A 1 196 ? -8.264 -1.503 25.350 1.00 96.94 196 ALA A C 1
ATOM 1530 O O . ALA A 1 196 ? -8.658 -1.497 26.516 1.00 96.94 196 ALA A O 1
ATOM 1531 N N . ALA A 1 197 ? -9.073 -1.230 24.323 1.00 97.06 197 ALA A N 1
ATOM 1532 C CA . ALA A 1 197 ? -10.484 -0.888 24.478 1.00 97.06 197 ALA A CA 1
ATOM 1533 C C . ALA A 1 197 ? -11.282 -2.033 25.124 1.00 97.06 197 ALA A C 1
ATOM 1535 O O . ALA A 1 197 ? -12.040 -1.796 26.061 1.00 97.06 197 ALA A O 1
ATOM 1536 N N . GLN A 1 198 ? -11.057 -3.281 24.698 1.00 97.12 198 GLN A N 1
ATOM 1537 C CA . GLN A 1 198 ? -11.685 -4.455 25.317 1.00 97.12 198 GLN A CA 1
ATOM 1538 C C . GLN A 1 198 ? -11.267 -4.634 26.782 1.00 97.12 198 GLN A C 1
ATOM 1540 O O . GLN A 1 198 ? -12.112 -4.919 27.627 1.00 97.12 198 GLN A O 1
ATOM 1545 N N . ARG A 1 199 ? -9.982 -4.437 27.111 1.00 97.56 199 ARG A N 1
ATOM 1546 C CA . ARG A 1 199 ? -9.503 -4.479 28.504 1.00 97.56 199 ARG A CA 1
ATOM 1547 C C . ARG A 1 199 ? -10.148 -3.391 29.361 1.00 97.56 199 ARG A C 1
ATOM 1549 O O . ARG A 1 199 ? -10.589 -3.680 30.466 1.00 97.56 199 ARG A O 1
ATOM 1556 N N . ALA A 1 200 ? -10.246 -2.169 28.841 1.00 96.25 200 ALA A N 1
ATOM 1557 C CA . ALA A 1 200 ? -10.908 -1.069 29.534 1.00 96.25 200 ALA A CA 1
ATOM 1558 C C . ALA A 1 200 ? -12.407 -1.339 29.741 1.00 96.25 200 ALA A C 1
ATOM 1560 O O . ALA A 1 200 ? -12.939 -1.033 30.804 1.00 96.25 200 ALA A O 1
ATOM 1561 N N . GLN A 1 201 ? -13.080 -1.936 28.753 1.00 97.06 201 GLN A N 1
ATOM 1562 C CA . GLN A 1 201 ? -14.488 -2.311 28.860 1.00 97.06 201 GLN A CA 1
ATOM 1563 C C . GLN A 1 201 ? -14.709 -3.390 29.927 1.00 97.06 201 GLN A C 1
ATOM 1565 O O . GLN A 1 201 ? -15.567 -3.217 30.786 1.00 97.06 201 GLN A O 1
ATOM 1570 N N . ARG A 1 202 ? -13.881 -4.442 29.946 1.00 97.06 202 ARG A N 1
ATOM 1571 C CA . ARG A 1 202 ? -13.936 -5.476 30.994 1.00 97.06 202 ARG A CA 1
ATOM 1572 C C . ARG A 1 202 ? -13.696 -4.896 32.384 1.00 97.06 202 ARG A C 1
ATOM 1574 O O . ARG A 1 202 ? -14.448 -5.200 33.296 1.00 97.06 202 ARG A O 1
ATOM 1581 N N . ALA A 1 203 ? -12.714 -4.007 32.534 1.00 96.50 203 ALA A N 1
ATOM 1582 C CA . ALA A 1 203 ? -12.463 -3.343 33.812 1.00 96.50 203 ALA A CA 1
ATOM 1583 C C . ALA A 1 203 ? -13.673 -2.511 34.276 1.00 96.50 203 ALA A C 1
ATOM 1585 O O . ALA A 1 203 ? -14.014 -2.522 35.455 1.00 96.50 203 ALA A O 1
ATOM 1586 N N . LYS A 1 204 ? -14.360 -1.813 33.358 1.00 97.38 204 LYS A N 1
ATOM 1587 C CA . LYS A 1 204 ? -15.611 -1.106 33.682 1.00 97.38 204 LYS A CA 1
ATOM 1588 C C . LYS A 1 204 ? -16.703 -2.069 34.140 1.00 97.38 204 LYS A C 1
ATOM 1590 O O . LYS A 1 204 ? -17.304 -1.823 35.177 1.00 97.38 204 LYS A O 1
ATOM 1595 N N . GLU A 1 205 ? -16.920 -3.160 33.411 1.00 97.00 205 GLU A N 1
ATOM 1596 C CA . GLU A 1 205 ? -17.916 -4.182 33.757 1.00 97.00 205 GLU A CA 1
ATOM 1597 C C . GLU A 1 205 ? -17.615 -4.832 35.118 1.00 97.00 205 GLU A C 1
ATOM 1599 O O . GLU A 1 205 ? -18.518 -4.999 35.934 1.00 97.00 205 GLU A O 1
ATOM 1604 N N . GLU A 1 206 ? -16.346 -5.124 35.414 1.00 96.69 206 GLU A N 1
ATOM 1605 C CA . GLU A 1 206 ? -15.900 -5.624 36.721 1.00 96.69 206 GLU A CA 1
ATOM 1606 C C . GLU A 1 206 ? -16.163 -4.609 37.844 1.00 96.69 206 GLU A C 1
ATOM 1608 O O . GLU A 1 206 ? -16.667 -4.976 38.908 1.00 96.69 206 GLU A O 1
ATOM 1613 N N . HIS A 1 207 ? -15.874 -3.323 37.615 1.00 96.12 207 HIS A N 1
ATOM 1614 C CA . HIS A 1 207 ? -16.170 -2.261 38.578 1.00 96.12 207 HIS A CA 1
ATOM 1615 C C . HIS A 1 207 ? -17.676 -2.084 38.809 1.00 96.12 207 HIS A C 1
ATOM 1617 O O . HIS A 1 207 ? -18.106 -1.954 39.956 1.00 96.12 207 HIS A O 1
ATOM 1623 N N . GLU A 1 208 ? -18.485 -2.101 37.751 1.00 96.25 208 GLU A N 1
ATOM 1624 C CA . GLU A 1 208 ? -19.945 -2.026 37.846 1.00 96.25 208 GLU A CA 1
ATOM 1625 C C . GLU A 1 208 ? -20.521 -3.242 38.583 1.00 96.25 208 GLU A C 1
ATOM 1627 O O . GLU A 1 208 ? -21.363 -3.079 39.468 1.00 96.25 208 GLU A O 1
ATOM 1632 N N . ALA A 1 209 ? -20.014 -4.447 38.305 1.00 96.31 209 ALA A N 1
ATOM 1633 C CA . ALA A 1 209 ? -20.395 -5.665 39.013 1.00 96.31 209 ALA A CA 1
ATOM 1634 C C . ALA A 1 209 ? -20.018 -5.608 40.504 1.00 96.31 209 ALA A C 1
ATOM 1636 O O . ALA A 1 209 ? -20.830 -5.970 41.358 1.00 96.31 209 ALA A O 1
ATOM 1637 N N . ALA A 1 210 ? -18.829 -5.098 40.840 1.00 96.00 210 ALA A N 1
ATOM 1638 C CA . ALA A 1 210 ? -18.405 -4.909 42.226 1.00 96.00 210 ALA A CA 1
ATOM 1639 C C . ALA A 1 210 ? -19.292 -3.893 42.967 1.00 96.00 210 ALA A C 1
ATOM 1641 O O . ALA A 1 210 ? -19.692 -4.126 44.110 1.00 96.00 210 ALA A O 1
ATOM 1642 N N . LEU A 1 211 ? -19.657 -2.784 42.314 1.00 95.88 211 LEU A N 1
ATOM 1643 C CA . LEU A 1 211 ? -20.599 -1.812 42.872 1.00 95.88 211 LEU A CA 1
ATOM 1644 C C . LEU A 1 211 ? -21.986 -2.431 43.076 1.00 95.88 211 LEU A C 1
ATOM 1646 O O . LEU A 1 211 ? -22.584 -2.247 44.137 1.00 95.88 211 LEU A O 1
ATOM 1650 N N . ALA A 1 212 ? -22.486 -3.194 42.102 1.00 96.06 212 ALA A N 1
ATOM 1651 C CA . ALA A 1 212 ? -23.760 -3.897 42.213 1.00 96.06 212 ALA A CA 1
ATOM 1652 C C . ALA A 1 212 ? -23.759 -4.903 43.377 1.00 96.06 212 ALA A C 1
ATOM 1654 O O . ALA A 1 212 ? -24.723 -4.941 44.143 1.00 96.06 212 ALA A O 1
ATOM 1655 N N . ALA A 1 213 ? -22.665 -5.647 43.570 1.00 95.56 213 ALA A N 1
ATOM 1656 C CA . ALA A 1 213 ? -22.494 -6.557 44.701 1.00 95.56 213 ALA A CA 1
ATOM 1657 C C . ALA A 1 213 ? -22.534 -5.811 46.046 1.00 95.56 213 ALA A C 1
ATOM 1659 O O . ALA A 1 213 ? -23.308 -6.182 46.926 1.00 95.56 213 ALA A O 1
ATOM 1660 N N . LEU A 1 214 ? -21.809 -4.695 46.181 1.00 95.56 214 LEU A N 1
ATOM 1661 C CA . LEU A 1 214 ? -21.858 -3.855 47.387 1.00 95.56 214 LEU A CA 1
ATOM 1662 C C . LEU A 1 214 ? -23.258 -3.279 47.646 1.00 95.56 214 LEU A C 1
ATOM 1664 O O . LEU A 1 214 ? -23.701 -3.176 48.794 1.00 95.56 214 LEU A O 1
ATOM 1668 N N . HIS A 1 215 ? -23.978 -2.884 46.595 1.00 95.81 215 HIS A N 1
ATOM 1669 C CA . HIS A 1 215 ? -25.366 -2.444 46.721 1.00 95.81 215 HIS A CA 1
ATOM 1670 C C . HIS A 1 215 ? -26.280 -3.582 47.186 1.00 95.81 215 HIS A C 1
ATOM 1672 O O . HIS A 1 215 ? -27.099 -3.359 48.082 1.00 95.81 215 HIS A O 1
ATOM 1678 N N . ALA A 1 216 ? -26.115 -4.789 46.645 1.00 95.00 216 ALA A N 1
ATOM 1679 C CA . ALA A 1 216 ? -26.858 -5.972 47.064 1.00 95.00 216 ALA A CA 1
ATOM 1680 C C . ALA A 1 216 ? -26.572 -6.329 48.531 1.00 95.00 216 ALA A C 1
ATOM 1682 O O . ALA A 1 216 ? -27.516 -6.524 49.295 1.00 95.00 216 ALA A O 1
ATOM 1683 N N . GLU A 1 217 ? -25.308 -6.308 48.962 1.00 94.12 217 GLU A N 1
ATOM 1684 C CA . GLU A 1 217 ? -24.920 -6.513 50.364 1.00 94.12 217 GLU A CA 1
ATOM 1685 C C . GLU A 1 217 ? -25.560 -5.475 51.289 1.00 94.12 217 GLU A C 1
ATOM 1687 O O . GLU A 1 217 ? -26.109 -5.824 52.333 1.00 94.12 217 GLU A O 1
ATOM 1692 N N . ARG A 1 218 ? -25.570 -4.192 50.901 1.00 94.88 218 ARG A N 1
ATOM 1693 C CA . ARG A 1 218 ? -26.233 -3.132 51.681 1.00 94.88 218 ARG A CA 1
ATOM 1694 C C . ARG A 1 218 ? -27.743 -3.340 51.778 1.00 94.88 218 ARG A C 1
ATOM 1696 O O . ARG A 1 218 ? -28.324 -3.072 52.831 1.00 94.88 218 ARG A O 1
ATOM 1703 N N . VAL A 1 219 ? -28.391 -3.779 50.699 1.00 95.81 219 VAL A N 1
ATOM 1704 C CA . VAL A 1 219 ? -29.829 -4.088 50.698 1.00 95.81 219 VAL A CA 1
ATOM 1705 C C . VAL A 1 219 ? -30.112 -5.306 51.576 1.00 95.81 219 VAL A C 1
ATOM 1707 O O . VAL A 1 219 ? -31.005 -5.232 52.418 1.00 95.81 219 VAL A O 1
ATOM 1710 N N . ALA A 1 220 ? -29.321 -6.373 51.453 1.00 93.25 220 ALA A N 1
ATOM 1711 C CA . ALA A 1 220 ? -29.432 -7.573 52.276 1.00 93.25 220 ALA A CA 1
ATOM 1712 C C . ALA A 1 220 ? -29.203 -7.264 53.763 1.00 93.25 220 ALA A C 1
ATOM 1714 O O . ALA A 1 220 ? -30.005 -7.671 54.597 1.00 93.25 220 ALA A O 1
ATOM 1715 N N . ALA A 1 221 ? -28.191 -6.461 54.104 1.00 91.62 221 ALA A N 1
ATOM 1716 C CA . ALA A 1 221 ? -27.936 -6.023 55.475 1.00 91.62 221 ALA A CA 1
ATOM 1717 C C . ALA A 1 221 ? -29.106 -5.207 56.046 1.00 91.62 221 ALA A C 1
ATOM 1719 O O . ALA A 1 221 ? -29.524 -5.420 57.184 1.00 91.62 221 ALA A O 1
ATOM 1720 N N . ARG A 1 222 ? -29.691 -4.298 55.252 1.00 93.75 222 ARG A N 1
ATOM 1721 C CA . ARG A 1 222 ? -30.895 -3.551 55.654 1.00 93.75 222 ARG A CA 1
ATOM 1722 C C . ARG A 1 222 ? -32.110 -4.463 55.825 1.00 93.75 222 ARG A C 1
ATOM 1724 O O . ARG A 1 222 ? -32.891 -4.238 56.746 1.00 93.75 222 ARG A O 1
ATOM 1731 N N . ALA A 1 223 ? -32.285 -5.460 54.960 1.00 91.75 223 ALA A N 1
ATOM 1732 C CA . ALA A 1 223 ? -33.359 -6.445 55.076 1.00 91.75 223 ALA A CA 1
ATOM 1733 C C . ALA A 1 223 ? -33.187 -7.305 56.338 1.00 91.75 223 ALA A C 1
ATOM 1735 O O . ALA A 1 223 ? -34.123 -7.409 57.123 1.00 91.75 223 ALA A O 1
ATOM 1736 N N . ALA A 1 224 ? -31.975 -7.801 56.601 1.00 90.88 224 ALA A N 1
ATOM 1737 C CA . ALA A 1 224 ? -31.647 -8.552 57.810 1.00 90.88 224 ALA A CA 1
ATOM 1738 C C . ALA A 1 224 ? -31.896 -7.726 59.083 1.00 90.88 224 ALA A C 1
ATOM 1740 O O . ALA A 1 224 ? -32.532 -8.213 60.010 1.00 90.88 224 ALA A O 1
ATOM 1741 N N . GLN A 1 225 ? -31.500 -6.446 59.106 1.00 91.12 225 GLN A N 1
ATOM 1742 C CA . GLN A 1 225 ? -31.812 -5.548 60.226 1.00 91.12 225 GLN A CA 1
ATOM 1743 C C . GLN A 1 225 ? -33.320 -5.345 60.424 1.00 91.12 225 GLN A C 1
ATOM 1745 O O . GLN A 1 225 ? -33.775 -5.217 61.559 1.00 91.12 225 GLN A O 1
ATOM 1750 N N . ARG A 1 226 ? -34.110 -5.282 59.343 1.00 91.75 226 ARG A N 1
ATOM 1751 C CA . ARG A 1 226 ? -35.576 -5.193 59.439 1.00 91.75 226 ARG A CA 1
ATOM 1752 C C . ARG A 1 226 ? -36.164 -6.477 60.008 1.00 91.75 226 ARG A C 1
ATOM 1754 O O . ARG A 1 226 ? -36.939 -6.390 60.952 1.00 91.75 226 ARG A O 1
ATOM 1761 N N . GLU A 1 227 ? -35.752 -7.637 59.504 1.00 91.00 227 GLU A N 1
ATOM 1762 C CA . GLU A 1 227 ? -36.188 -8.926 60.046 1.00 91.00 227 GLU A CA 1
ATOM 1763 C C . GLU A 1 227 ? -35.805 -9.090 61.516 1.00 91.00 227 GLU A C 1
ATOM 1765 O O . GLU A 1 227 ? -36.608 -9.566 62.311 1.00 91.00 227 GLU A O 1
ATOM 1770 N N . GLU A 1 228 ? -34.598 -8.684 61.908 1.00 89.69 228 GLU A N 1
ATOM 1771 C CA . GLU A 1 228 ? -34.149 -8.766 63.295 1.00 89.69 228 GLU A CA 1
ATOM 1772 C C . GLU A 1 228 ? -34.964 -7.839 64.202 1.00 89.69 228 GLU A C 1
ATOM 1774 O O . GLU A 1 228 ? -35.419 -8.267 65.263 1.00 89.69 228 GLU A O 1
ATOM 1779 N N . ARG A 1 229 ? -35.257 -6.610 63.755 1.00 92.69 229 ARG A N 1
ATOM 1780 C CA . ARG A 1 229 ? -36.181 -5.704 64.456 1.00 92.69 229 ARG A CA 1
ATOM 1781 C C . ARG A 1 229 ? -37.589 -6.279 64.552 1.00 92.69 229 ARG A C 1
ATOM 1783 O O . ARG A 1 229 ? -38.210 -6.164 65.602 1.00 92.69 229 ARG A O 1
ATOM 1790 N N . GLU A 1 230 ? -38.096 -6.916 63.500 1.00 91.19 230 GLU A N 1
ATOM 1791 C CA . GLU A 1 230 ? -39.395 -7.593 63.535 1.00 91.19 230 GLU A CA 1
ATOM 1792 C C . GLU A 1 230 ? -39.389 -8.785 64.494 1.00 91.19 230 GLU A C 1
ATOM 1794 O O . GLU A 1 230 ? -40.345 -8.962 65.246 1.00 91.19 230 GLU A O 1
ATOM 1799 N N . ARG A 1 231 ? -38.316 -9.584 64.526 1.00 91.75 231 ARG A N 1
ATOM 1800 C CA . ARG A 1 231 ? -38.151 -10.685 65.488 1.00 91.75 231 ARG A CA 1
ATOM 1801 C C . ARG A 1 231 ? -38.104 -10.160 66.919 1.00 91.75 231 ARG A C 1
ATOM 1803 O O . ARG A 1 231 ? -38.800 -10.704 67.771 1.00 91.75 231 ARG A O 1
ATOM 1810 N N . GLN A 1 232 ? -37.356 -9.088 67.174 1.00 91.69 232 GLN A N 1
ATOM 1811 C CA . GLN A 1 232 ? -37.315 -8.420 68.478 1.00 91.69 232 GLN A CA 1
ATOM 1812 C C . GLN A 1 232 ? -38.688 -7.856 68.862 1.00 91.69 232 GLN A C 1
ATOM 1814 O O . GLN A 1 232 ? -39.135 -8.069 69.985 1.00 91.69 232 GLN A O 1
ATOM 1819 N N . ALA A 1 233 ? -39.399 -7.211 67.933 1.00 89.75 233 ALA A N 1
ATOM 1820 C CA . ALA A 1 233 ? -40.748 -6.700 68.165 1.00 89.75 233 ALA A CA 1
ATOM 1821 C C . ALA A 1 233 ? -41.752 -7.829 68.450 1.00 89.75 233 ALA A C 1
ATOM 1823 O O . ALA A 1 233 ? -42.558 -7.710 69.368 1.00 89.75 233 ALA A O 1
ATOM 1824 N N . ARG A 1 234 ? -41.678 -8.953 67.722 1.00 90.69 234 ARG A N 1
ATOM 1825 C CA . AR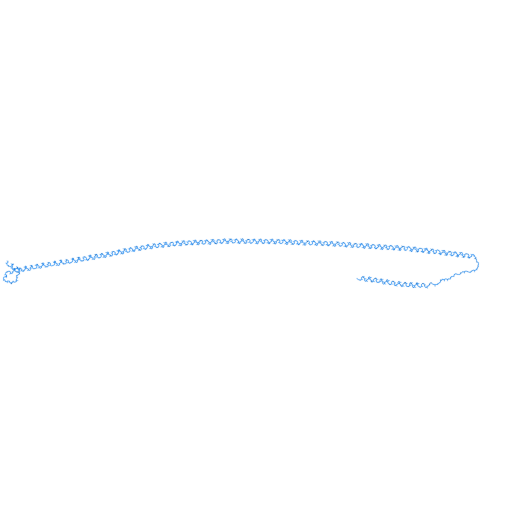G A 1 234 ? -42.500 -10.149 67.979 1.00 90.69 234 ARG A CA 1
ATOM 1826 C C . ARG A 1 234 ? -42.179 -10.776 69.334 1.00 90.69 234 ARG A C 1
ATOM 1828 O O . ARG A 1 234 ? -43.103 -11.132 70.056 1.00 90.69 234 ARG A O 1
ATOM 1835 N N . ALA A 1 235 ? -40.902 -10.879 69.700 1.00 89.50 235 ALA A N 1
ATOM 1836 C CA . ALA A 1 235 ? -40.485 -11.381 71.008 1.00 89.50 235 ALA A CA 1
ATOM 1837 C C . ALA A 1 235 ? -40.963 -10.462 72.146 1.00 89.50 235 ALA A C 1
ATOM 1839 O O . ALA A 1 235 ? -41.500 -10.948 73.138 1.00 89.50 235 ALA A O 1
ATOM 1840 N N . ALA A 1 236 ? -40.850 -9.141 71.977 1.00 88.38 236 ALA A N 1
ATOM 1841 C CA . ALA A 1 236 ? -41.362 -8.157 72.927 1.00 88.38 236 ALA A CA 1
ATOM 1842 C C . ALA A 1 236 ? -42.894 -8.216 73.046 1.00 88.38 236 ALA A C 1
ATOM 1844 O O . ALA A 1 236 ? -43.420 -8.192 74.155 1.00 88.38 236 ALA A O 1
ATOM 1845 N N . ALA A 1 237 ? -43.613 -8.362 71.929 1.00 86.75 237 ALA A N 1
ATOM 1846 C CA . ALA A 1 237 ? -45.064 -8.537 71.926 1.00 86.75 237 ALA A CA 1
ATOM 1847 C C . ALA A 1 237 ? -45.488 -9.846 72.615 1.00 86.75 237 ALA A C 1
ATOM 1849 O O . ALA A 1 237 ? -46.436 -9.842 73.394 1.00 86.75 237 ALA A O 1
ATOM 1850 N N . ALA A 1 238 ? -44.766 -10.949 72.390 1.00 88.25 238 ALA A N 1
ATOM 1851 C CA . ALA A 1 238 ? -45.012 -12.219 73.071 1.00 88.25 238 ALA A CA 1
ATOM 1852 C C . ALA A 1 238 ? -44.745 -12.122 74.584 1.00 88.25 238 ALA A C 1
ATOM 1854 O O . ALA A 1 238 ? -45.541 -12.617 75.380 1.00 88.25 238 ALA A O 1
ATOM 1855 N N . ALA A 1 239 ? -43.671 -11.437 74.991 1.00 87.44 239 ALA A N 1
ATOM 1856 C CA . ALA A 1 239 ? -43.378 -11.171 76.398 1.00 87.44 239 ALA A CA 1
ATOM 1857 C C . ALA A 1 239 ? -44.458 -10.289 77.050 1.00 87.44 239 ALA A C 1
ATOM 1859 O O . ALA A 1 239 ? -44.932 -10.607 78.138 1.00 87.44 239 ALA A O 1
ATOM 1860 N N . ALA A 1 240 ? -44.908 -9.232 76.365 1.00 87.50 240 ALA A N 1
ATOM 1861 C CA . ALA A 1 240 ? -45.996 -8.373 76.828 1.00 87.50 240 ALA A CA 1
ATOM 1862 C C . ALA A 1 240 ? -47.327 -9.136 76.942 1.00 87.50 240 ALA A C 1
ATOM 1864 O O . ALA A 1 240 ? -48.034 -8.984 77.934 1.00 87.50 240 ALA A O 1
ATOM 1865 N N . ALA A 1 241 ? -47.646 -10.006 75.978 1.00 88.31 241 ALA A N 1
ATOM 1866 C CA . ALA A 1 241 ? -48.826 -10.868 76.035 1.00 88.31 241 ALA A CA 1
ATOM 1867 C C . ALA A 1 241 ? -48.744 -11.879 77.191 1.00 88.31 241 ALA A C 1
ATOM 1869 O O . ALA A 1 241 ? -49.731 -12.098 77.887 1.00 88.31 241 ALA A O 1
ATOM 1870 N N . SER A 1 242 ? -47.565 -12.458 77.443 1.00 88.62 242 SER A N 1
ATOM 1871 C CA . SER A 1 242 ? -47.333 -13.327 78.602 1.00 88.62 242 SER A CA 1
ATOM 1872 C C . SER A 1 242 ? -47.533 -12.576 79.920 1.00 88.62 242 SER A C 1
ATOM 1874 O O . SER A 1 242 ? -48.191 -13.097 80.816 1.00 88.62 242 SER A O 1
ATOM 1876 N N . ALA A 1 243 ? -47.002 -11.356 80.038 1.00 86.69 243 ALA A N 1
ATOM 1877 C CA . ALA A 1 243 ? -47.177 -10.517 81.222 1.00 86.69 243 ALA A CA 1
ATOM 1878 C C . ALA A 1 243 ? -48.651 -10.124 81.431 1.00 86.69 243 ALA A C 1
ATOM 1880 O O . ALA A 1 243 ? -49.157 -10.207 82.546 1.00 86.69 243 ALA A O 1
ATOM 1881 N N . ALA A 1 244 ? -49.367 -9.773 80.358 1.00 86.12 244 ALA A N 1
ATOM 1882 C CA . ALA A 1 244 ? -50.799 -9.487 80.415 1.00 86.12 244 ALA A CA 1
ATOM 1883 C C . ALA A 1 244 ? -51.614 -10.720 80.838 1.00 86.12 244 ALA A C 1
ATOM 1885 O O . ALA A 1 244 ? -52.476 -10.616 81.704 1.00 86.12 244 ALA A O 1
ATOM 1886 N N . ASN A 1 245 ? -51.313 -11.903 80.294 1.00 87.31 245 ASN A N 1
ATOM 1887 C CA . ASN A 1 245 ? -51.969 -13.151 80.695 1.00 87.31 245 ASN A CA 1
ATOM 1888 C C . ASN A 1 245 ? -51.687 -13.508 82.161 1.00 87.31 245 ASN A C 1
ATOM 1890 O O . ASN A 1 245 ? -52.586 -13.983 82.854 1.00 87.31 245 ASN A O 1
ATOM 1894 N N . GLN A 1 246 ? -50.464 -13.272 82.646 1.00 89.50 246 GLN A N 1
ATOM 1895 C CA . GLN A 1 246 ? -50.133 -13.432 84.063 1.00 89.50 246 GLN A CA 1
ATOM 1896 C C . GLN A 1 246 ? -50.963 -12.482 84.927 1.00 89.50 246 GLN A C 1
ATOM 1898 O O . GLN A 1 246 ? -51.624 -12.964 85.844 1.00 89.50 246 GLN A O 1
ATOM 1903 N N . ALA A 1 247 ? -51.024 -11.193 84.575 1.00 85.38 247 ALA A N 1
ATOM 1904 C CA . ALA A 1 247 ? -51.829 -10.197 85.279 1.00 85.38 247 ALA A CA 1
ATOM 1905 C C . ALA A 1 247 ? -53.324 -10.562 85.299 1.00 85.38 247 ALA A C 1
ATOM 1907 O O . ALA A 1 247 ? -53.937 -10.547 86.361 1.00 85.38 247 ALA A O 1
ATOM 1908 N N . ILE A 1 248 ? -53.895 -10.993 84.166 1.00 87.25 248 ILE A N 1
ATOM 1909 C CA . ILE A 1 248 ? -55.283 -11.486 84.095 1.00 87.25 248 ILE A CA 1
ATOM 1910 C C . ILE A 1 248 ? -55.469 -12.714 84.997 1.00 87.25 248 ILE A C 1
ATOM 1912 O O . ILE A 1 248 ? -56.486 -12.834 85.677 1.00 87.25 248 ILE A O 1
ATOM 1916 N N . SER A 1 249 ? -54.503 -13.639 85.033 1.00 86.69 249 SER A N 1
ATOM 1917 C CA . SER A 1 249 ? -54.587 -14.820 85.903 1.00 86.69 249 SER A CA 1
ATOM 1918 C C . SER A 1 249 ? -54.503 -14.459 87.389 1.00 86.69 249 SER A C 1
ATOM 1920 O O . SER A 1 249 ? -55.189 -15.067 88.209 1.00 86.69 249 SER A O 1
ATOM 1922 N N . GLU A 1 250 ? -53.685 -13.467 87.743 1.00 88.12 250 GLU A N 1
ATOM 1923 C CA . GLU A 1 250 ? -53.549 -12.956 89.105 1.00 88.12 250 GLU A CA 1
ATOM 1924 C C . GLU A 1 250 ? -54.812 -12.212 89.534 1.00 88.12 250 GLU A C 1
ATOM 1926 O O . GLU A 1 250 ? -55.315 -12.457 90.629 1.00 88.12 250 GLU A O 1
ATOM 1931 N N . GLU A 1 251 ? -55.386 -11.394 88.652 1.00 85.44 251 GLU A N 1
ATOM 1932 C CA . GLU A 1 251 ? -56.664 -10.717 88.868 1.00 85.44 251 GLU A CA 1
ATOM 1933 C C . GLU A 1 251 ? -57.813 -11.726 89.008 1.00 85.44 251 GLU A C 1
ATOM 1935 O O . GLU A 1 251 ? -58.620 -11.616 89.927 1.00 85.44 251 GLU A O 1
ATOM 1940 N N . ALA A 1 252 ? -57.845 -12.780 88.186 1.00 84.25 252 ALA A N 1
ATOM 1941 C CA . ALA A 1 252 ? -58.823 -13.860 88.309 1.00 84.25 252 ALA A CA 1
ATOM 1942 C C . ALA A 1 252 ? -58.675 -14.638 89.628 1.00 84.25 252 ALA A C 1
ATOM 1944 O O . ALA A 1 252 ? -59.676 -14.967 90.265 1.00 84.25 252 ALA A O 1
ATOM 1945 N N . ARG A 1 253 ? -57.441 -14.905 90.080 1.00 86.44 253 ARG A N 1
ATOM 1946 C CA . ARG A 1 253 ? -57.181 -15.516 91.397 1.00 86.44 253 ARG A CA 1
ATOM 1947 C C . ARG A 1 253 ? -57.601 -14.594 92.536 1.00 86.44 253 ARG A C 1
ATOM 1949 O O . ARG A 1 253 ? -58.207 -15.067 93.492 1.00 86.44 253 ARG A O 1
ATOM 1956 N N . ALA A 1 254 ? -57.320 -13.297 92.433 1.00 83.75 254 ALA A N 1
ATOM 1957 C CA . ALA A 1 254 ? -57.737 -12.303 93.415 1.00 83.75 254 ALA A CA 1
ATOM 1958 C C . ALA A 1 254 ? -59.267 -12.186 93.481 1.00 83.75 254 ALA A C 1
ATOM 1960 O O . ALA A 1 254 ? -59.830 -12.191 94.573 1.00 83.75 254 ALA A O 1
ATOM 1961 N N . ALA A 1 255 ? -59.947 -12.172 92.331 1.00 83.25 255 ALA A N 1
ATOM 1962 C CA . ALA A 1 255 ? -61.403 -12.179 92.243 1.00 83.25 255 ALA A CA 1
ATOM 1963 C C . ALA A 1 255 ? -62.009 -13.479 92.800 1.00 83.25 255 ALA A C 1
ATOM 1965 O O . ALA A 1 255 ? -63.001 -13.427 93.520 1.00 83.25 255 ALA A O 1
ATOM 1966 N N . SER A 1 256 ? -61.400 -14.639 92.529 1.00 83.19 256 SER A N 1
ATOM 1967 C CA . SER A 1 256 ? -61.812 -15.920 93.123 1.00 83.19 256 SER A CA 1
ATOM 1968 C C . SER A 1 256 ? -61.652 -15.910 94.643 1.00 83.19 256 SER A C 1
ATOM 1970 O O . SER A 1 256 ? -62.574 -16.282 95.358 1.00 83.19 256 SER A O 1
ATOM 1972 N N . ALA A 1 257 ? -60.519 -15.422 95.153 1.00 82.06 257 ALA A N 1
ATOM 1973 C CA . ALA A 1 257 ? -60.282 -15.302 96.589 1.00 82.06 257 ALA A CA 1
ATOM 1974 C C . ALA A 1 257 ? -61.232 -14.291 97.256 1.00 82.06 257 ALA A C 1
ATOM 1976 O O . ALA A 1 257 ? -61.625 -14.488 98.404 1.00 82.06 257 ALA A O 1
ATOM 1977 N N . ALA A 1 258 ? -61.614 -13.218 96.557 1.00 80.06 258 ALA A N 1
ATOM 1978 C CA . ALA A 1 258 ? -62.634 -12.283 97.020 1.00 80.06 258 ALA A CA 1
ATOM 1979 C C . ALA A 1 258 ? -64.014 -12.954 97.092 1.00 80.06 258 ALA A C 1
ATOM 1981 O O . ALA A 1 258 ? -64.669 -12.852 98.124 1.00 80.06 258 ALA A O 1
ATOM 1982 N N . ARG A 1 259 ? -64.406 -13.724 96.068 1.00 81.50 259 ARG A N 1
ATOM 1983 C CA . ARG A 1 259 ? -65.649 -14.514 96.086 1.00 81.50 259 ARG A CA 1
ATOM 1984 C C . ARG A 1 259 ? -65.670 -15.544 97.212 1.00 81.50 259 ARG A C 1
ATOM 1986 O O . ARG A 1 259 ? -66.664 -15.636 97.911 1.00 81.50 259 ARG A O 1
ATOM 1993 N N . GLU A 1 260 ? -64.571 -16.257 97.457 1.00 81.25 260 GLU A N 1
ATOM 1994 C CA . GLU A 1 260 ? -64.481 -17.187 98.594 1.00 81.25 260 GLU A CA 1
ATOM 1995 C C . GLU A 1 260 ? -64.622 -16.476 99.950 1.00 81.25 260 GLU A C 1
ATOM 1997 O O . GLU A 1 260 ? -65.175 -17.041 100.893 1.00 81.25 260 GLU A O 1
ATOM 2002 N N . ARG A 1 261 ? -64.123 -15.238 100.079 1.00 82.62 261 ARG A N 1
ATOM 2003 C CA . ARG A 1 261 ? -64.337 -14.421 101.286 1.00 82.62 261 ARG A CA 1
ATOM 2004 C C . ARG A 1 261 ? -65.795 -13.996 101.412 1.00 82.62 261 ARG A C 1
ATOM 2006 O O . ARG A 1 261 ? -66.348 -14.138 102.493 1.00 82.62 261 ARG A O 1
ATOM 2013 N N . GLU A 1 262 ? -66.421 -13.553 100.325 1.00 81.06 262 GLU A N 1
ATOM 2014 C CA . GLU A 1 262 ? -67.849 -13.217 100.297 1.00 81.06 262 GLU A CA 1
ATOM 2015 C C . GLU A 1 262 ? -68.730 -14.433 100.623 1.00 81.06 262 GLU A C 1
ATOM 2017 O O . GLU A 1 262 ? -69.695 -14.302 101.371 1.00 81.06 262 GLU A O 1
ATOM 2022 N N . GLU A 1 263 ? -68.386 -15.628 100.134 1.00 81.38 263 GLU A N 1
ATOM 2023 C CA . GLU A 1 263 ? -69.075 -16.881 100.469 1.00 81.38 263 GLU A CA 1
ATOM 2024 C C . GLU A 1 263 ? -68.939 -17.229 101.957 1.00 81.38 263 GLU A C 1
ATOM 2026 O O . GLU A 1 263 ? -69.917 -17.646 102.580 1.00 81.38 263 GLU A O 1
ATOM 2031 N N . ARG A 1 264 ? -67.758 -17.015 102.554 1.00 83.31 264 ARG A N 1
ATOM 2032 C CA . ARG A 1 264 ? -67.544 -17.193 104.001 1.00 83.31 264 ARG A CA 1
ATOM 2033 C C . ARG A 1 264 ? -68.314 -16.164 104.819 1.00 83.31 264 ARG A C 1
ATOM 2035 O O . ARG A 1 264 ? -69.009 -16.546 105.749 1.00 83.31 264 ARG A O 1
ATOM 2042 N N . GLU A 1 265 ? -68.275 -14.891 104.436 1.00 81.00 265 GLU A N 1
ATOM 2043 C CA . GLU A 1 265 ? -69.060 -13.838 105.090 1.00 81.00 265 GLU A CA 1
ATOM 2044 C C . GLU A 1 265 ? -70.569 -14.089 104.965 1.00 81.00 265 GLU A C 1
ATOM 2046 O O . GLU A 1 265 ? -71.326 -13.829 105.900 1.00 81.00 265 GLU A O 1
ATOM 2051 N N . TYR A 1 266 ? -71.031 -14.608 103.826 1.00 79.31 266 TYR A N 1
ATOM 2052 C CA . TYR A 1 266 ? -72.422 -15.013 103.644 1.00 79.31 266 TYR A CA 1
ATOM 2053 C C . TYR A 1 266 ? -72.786 -16.198 104.547 1.00 79.31 266 TYR A C 1
ATOM 2055 O O . TYR A 1 266 ? -73.848 -16.178 105.171 1.00 79.31 266 TYR A O 1
ATOM 2063 N N . ALA A 1 267 ? -71.909 -17.200 104.657 1.00 77.62 267 ALA A N 1
ATOM 2064 C CA . ALA A 1 267 ? -72.091 -18.323 105.573 1.00 77.62 267 ALA A CA 1
ATOM 2065 C C . ALA A 1 267 ? -72.127 -17.862 107.041 1.00 77.62 267 ALA A C 1
ATOM 2067 O O . ALA A 1 267 ? -73.016 -18.280 107.780 1.00 77.62 267 ALA A O 1
ATOM 2068 N N . ASP A 1 268 ? -71.246 -16.945 107.442 1.00 78.94 268 ASP A N 1
ATOM 2069 C CA . ASP A 1 268 ? -71.219 -16.378 108.794 1.00 78.94 268 ASP A CA 1
ATOM 2070 C C . ASP A 1 268 ? -72.502 -15.586 109.095 1.00 78.94 268 ASP A C 1
ATOM 2072 O O . ASP A 1 268 ? -73.142 -15.809 110.124 1.00 78.94 268 ASP A O 1
ATOM 2076 N N . ARG A 1 269 ? -72.969 -14.743 108.161 1.00 81.00 269 ARG A N 1
ATOM 2077 C CA . ARG A 1 269 ? -74.258 -14.032 108.294 1.00 81.00 269 ARG A CA 1
ATOM 2078 C C . ARG A 1 269 ? -75.450 -14.984 108.356 1.00 81.00 269 ARG A C 1
ATOM 2080 O O . ARG A 1 269 ? -76.437 -14.687 109.027 1.00 81.00 269 ARG A O 1
ATOM 2087 N N . LEU A 1 270 ? -75.401 -16.110 107.644 1.00 81.12 270 LEU A N 1
ATOM 2088 C CA . LEU A 1 270 ? -76.440 -17.137 107.713 1.00 81.12 270 LEU A CA 1
ATOM 2089 C C . LEU A 1 270 ? -76.450 -17.811 109.090 1.00 81.12 270 LEU A C 1
ATOM 2091 O O . LEU A 1 270 ? -77.522 -17.999 109.657 1.00 81.12 270 LEU A O 1
ATOM 2095 N N . VAL A 1 271 ? -75.277 -18.116 109.652 1.00 82.62 271 VAL A N 1
ATOM 2096 C CA . VAL A 1 271 ? -75.146 -18.646 111.018 1.00 82.62 271 VAL A CA 1
ATOM 2097 C C . VAL A 1 271 ? -75.666 -17.642 112.049 1.00 82.62 271 VAL A C 1
ATOM 2099 O O . VAL A 1 271 ? -76.409 -18.036 112.945 1.00 82.62 271 VAL A O 1
ATOM 2102 N N . GLU A 1 272 ? -75.350 -16.352 111.909 1.00 78.75 272 GLU A N 1
ATOM 2103 C CA . GLU A 1 272 ? -75.890 -15.303 112.782 1.00 78.75 272 GLU A CA 1
ATOM 2104 C C . GLU A 1 272 ? -77.418 -15.213 112.696 1.00 78.75 272 GLU A C 1
ATOM 2106 O O . GLU A 1 272 ? -78.078 -15.204 113.734 1.00 78.75 272 GLU A O 1
ATOM 2111 N N . ARG A 1 273 ? -77.997 -15.234 111.486 1.00 78.25 273 ARG A N 1
ATOM 2112 C CA . ARG A 1 273 ? -79.459 -15.242 111.300 1.00 78.25 273 ARG A CA 1
ATOM 2113 C C . ARG A 1 273 ? -80.118 -16.469 111.920 1.00 78.25 273 ARG A C 1
ATOM 2115 O O . ARG A 1 273 ? -81.118 -16.320 112.611 1.00 78.25 273 ARG A O 1
ATOM 2122 N N . LEU A 1 274 ? -79.547 -17.659 111.730 1.00 77.56 274 LEU A N 1
ATOM 2123 C CA . LEU A 1 274 ? -80.059 -18.887 112.346 1.00 77.56 274 LEU A CA 1
ATOM 2124 C C . LEU A 1 274 ? -79.955 -18.835 113.879 1.00 77.56 274 LEU A C 1
ATOM 2126 O O . LEU A 1 274 ? -80.868 -19.272 114.574 1.00 77.56 274 LEU A O 1
ATOM 2130 N N . ALA A 1 275 ? -78.884 -18.251 114.424 1.00 76.50 275 ALA A N 1
ATOM 2131 C CA . ALA A 1 275 ? -78.738 -18.046 115.864 1.00 76.50 275 ALA A CA 1
ATOM 2132 C C . ALA A 1 275 ? -79.721 -16.993 116.414 1.00 76.50 275 ALA A C 1
ATOM 2134 O O . ALA A 1 275 ? -80.182 -17.113 117.552 1.00 76.50 275 ALA A O 1
ATOM 2135 N N . GLU A 1 276 ? -80.050 -15.955 115.642 1.00 78.62 276 GLU A N 1
ATOM 2136 C CA . GLU A 1 276 ? -81.098 -14.987 115.982 1.00 78.62 276 GLU A CA 1
ATOM 2137 C C . GLU A 1 276 ? -82.491 -15.620 115.938 1.00 78.62 276 GLU A C 1
ATOM 2139 O O . GLU A 1 276 ? -83.255 -15.451 116.888 1.00 78.62 276 GLU A O 1
ATOM 2144 N N . GLU A 1 277 ? -82.803 -16.407 114.908 1.00 74.38 277 GLU A N 1
ATOM 2145 C CA . GLU A 1 277 ? -84.049 -17.174 114.819 1.00 74.38 277 GLU A CA 1
ATOM 2146 C C . GLU A 1 277 ? -84.184 -18.148 115.997 1.00 74.38 277 GLU A C 1
ATOM 2148 O O . GLU A 1 277 ? -85.220 -18.161 116.660 1.00 74.38 277 GLU A O 1
ATOM 2153 N N . GLU A 1 278 ? -83.119 -18.867 116.369 1.00 76.50 278 GLU A N 1
ATOM 2154 C CA . GLU A 1 278 ? -83.127 -19.758 117.535 1.00 76.50 278 GLU A CA 1
ATOM 2155 C C . GLU A 1 278 ? -83.336 -18.989 118.856 1.00 76.50 278 GLU A C 1
ATOM 2157 O O . GLU A 1 278 ? -84.043 -19.456 119.756 1.00 76.50 278 GLU A O 1
ATOM 2162 N N . LYS A 1 279 ? -82.762 -17.784 118.998 1.00 76.75 279 LYS A N 1
ATOM 2163 C CA . LYS A 1 279 ? -83.018 -16.904 120.154 1.00 76.75 279 LYS A CA 1
ATOM 2164 C C . LYS A 1 279 ? -84.472 -16.443 120.194 1.00 76.75 279 LYS A C 1
ATOM 2166 O O . LYS A 1 279 ? -85.061 -16.435 121.275 1.00 76.75 279 LYS A O 1
ATOM 2171 N N . VAL A 1 280 ? -85.051 -16.084 119.048 1.00 78.56 280 VAL A N 1
ATOM 2172 C CA . VAL A 1 280 ? -86.460 -15.680 118.934 1.00 78.56 280 VAL A CA 1
ATOM 2173 C C . VAL A 1 280 ? -87.384 -16.859 119.244 1.00 78.56 280 VAL A C 1
ATOM 2175 O O . VAL A 1 280 ? -88.330 -16.696 120.012 1.00 78.56 280 VAL A O 1
ATOM 2178 N N . GLU A 1 281 ? -87.093 -18.062 118.751 1.00 75.94 281 GLU A N 1
ATOM 2179 C CA . GLU A 1 281 ? -87.863 -19.271 119.062 1.00 75.94 281 GLU A CA 1
ATOM 2180 C C . GLU A 1 281 ? -87.768 -19.657 120.543 1.00 75.94 281 GLU A C 1
ATOM 2182 O O . GLU A 1 281 ? -88.786 -19.973 121.166 1.00 75.94 281 GLU A O 1
ATOM 2187 N N . LYS A 1 282 ? -86.575 -19.570 121.148 1.00 76.19 282 LYS A N 1
ATOM 2188 C CA . LYS A 1 282 ? -86.379 -19.783 122.592 1.00 76.19 282 LYS A CA 1
ATOM 2189 C C . LYS A 1 282 ? -87.098 -18.725 123.429 1.00 76.19 282 LYS A C 1
ATOM 2191 O O . LYS A 1 282 ? -87.708 -19.077 124.439 1.00 76.19 282 LYS A O 1
ATOM 2196 N N . ALA A 1 283 ? -87.081 -17.458 123.010 1.00 72.88 283 ALA A N 1
ATOM 2197 C CA . ALA A 1 283 ? -87.825 -16.381 123.662 1.00 72.88 283 ALA A CA 1
ATOM 2198 C C . ALA A 1 283 ? -89.342 -16.597 123.547 1.00 72.88 283 ALA A C 1
ATOM 2200 O O . ALA A 1 283 ? -90.046 -16.513 124.551 1.00 72.88 283 ALA A O 1
ATOM 2201 N N . ALA A 1 284 ? -89.842 -16.984 122.371 1.00 71.19 284 ALA A N 1
ATOM 2202 C CA . ALA A 1 284 ? -91.250 -17.303 122.156 1.00 71.19 284 ALA A CA 1
ATOM 2203 C C . ALA A 1 284 ? -91.694 -18.545 122.954 1.00 71.19 284 ALA A C 1
ATOM 2205 O O . ALA A 1 284 ? -92.796 -18.570 123.504 1.00 71.19 284 ALA A O 1
ATOM 2206 N N . GLN A 1 285 ? -90.848 -19.576 123.073 1.00 74.25 285 GLN A N 1
ATOM 2207 C CA . GLN A 1 285 ? -91.109 -20.725 123.947 1.00 74.25 285 GLN A CA 1
ATOM 2208 C C . GLN A 1 285 ? -91.105 -20.336 125.430 1.00 74.25 285 GLN A C 1
ATOM 2210 O O . GLN A 1 285 ? -91.968 -20.801 126.178 1.00 74.25 285 GLN A O 1
ATOM 2215 N N . ALA A 1 286 ? -90.174 -19.484 125.867 1.00 71.88 286 ALA A N 1
ATOM 2216 C CA . ALA A 1 286 ? -90.133 -18.975 127.235 1.00 71.88 286 ALA A CA 1
ATOM 2217 C C . ALA A 1 286 ? -91.370 -18.122 127.560 1.00 71.88 286 ALA A C 1
ATOM 2219 O O . ALA A 1 286 ? -91.962 -18.300 128.622 1.00 71.88 286 ALA A O 1
ATOM 2220 N N . GLU A 1 287 ? -91.818 -17.280 126.627 1.00 76.50 287 GLU A N 1
ATOM 2221 C CA . GLU A 1 287 ? -93.031 -16.470 126.762 1.00 76.50 287 GLU A CA 1
ATOM 2222 C C . GLU A 1 287 ? -94.293 -17.347 126.806 1.00 76.50 287 GLU A C 1
ATOM 2224 O O . GLU A 1 287 ? -95.172 -17.131 127.639 1.00 76.50 287 GLU A O 1
ATOM 2229 N N . ARG A 1 288 ? -94.381 -18.400 125.978 1.00 74.31 288 ARG A N 1
ATOM 2230 C CA . ARG A 1 288 ? -95.478 -19.387 126.050 1.00 74.31 288 ARG A CA 1
ATOM 2231 C C . ARG A 1 288 ? -95.498 -20.119 127.393 1.00 74.31 288 ARG A C 1
ATOM 2233 O O . ARG A 1 288 ? -96.565 -20.230 127.993 1.00 74.31 288 ARG A O 1
ATOM 2240 N N . ARG A 1 289 ? -94.335 -20.552 127.896 1.00 74.69 289 ARG A N 1
ATOM 2241 C CA . ARG A 1 289 ? -94.205 -21.174 129.227 1.00 74.69 289 ARG A CA 1
ATOM 2242 C C . ARG A 1 289 ? -94.579 -20.201 130.345 1.00 74.69 289 ARG A C 1
ATOM 2244 O O . ARG A 1 289 ? -95.292 -20.593 131.261 1.00 74.69 289 ARG A O 1
ATOM 2251 N N . GLN A 1 290 ? -94.160 -18.937 130.268 1.00 75.88 290 GLN A N 1
ATOM 2252 C CA . GLN A 1 290 ? -94.571 -17.904 131.224 1.00 75.88 290 GLN A CA 1
ATOM 2253 C C . GLN A 1 290 ? -96.080 -17.680 131.192 1.00 75.88 290 GLN A C 1
ATOM 2255 O O . GLN A 1 290 ? -96.705 -17.696 132.248 1.00 75.88 290 GLN A O 1
ATOM 2260 N N . ARG A 1 291 ? -96.688 -17.570 130.006 1.00 77.38 291 ARG A N 1
ATOM 2261 C CA . ARG A 1 291 ? -98.143 -17.437 129.864 1.00 77.38 291 ARG A CA 1
ATOM 2262 C C . ARG A 1 291 ? -98.888 -18.648 130.423 1.00 77.38 291 ARG A C 1
ATOM 2264 O O . ARG A 1 291 ? -99.907 -18.459 131.073 1.00 77.38 291 ARG A O 1
ATOM 2271 N N . GLU A 1 292 ? -98.402 -19.877 130.240 1.00 74.38 292 GLU A N 1
ATOM 2272 C CA . GLU A 1 292 ? -98.986 -21.071 130.878 1.00 74.38 292 GLU A CA 1
ATOM 2273 C C . GLU A 1 292 ? -98.841 -21.058 132.407 1.00 74.38 292 GLU A C 1
ATOM 2275 O O . GLU A 1 292 ? -99.795 -21.375 133.124 1.00 74.38 292 GLU A O 1
ATOM 2280 N N . VAL A 1 293 ? -97.685 -20.639 132.928 1.00 75.62 293 VAL A N 1
ATOM 2281 C CA . VAL A 1 293 ? -97.460 -20.477 134.373 1.00 75.62 293 VAL A CA 1
ATOM 2282 C C . VAL A 1 293 ? -98.374 -19.394 134.951 1.00 75.62 293 VAL A C 1
ATOM 2284 O O . VAL A 1 293 ? -98.995 -19.598 135.988 1.00 75.62 293 VAL A O 1
ATOM 2287 N N . GLU A 1 294 ? -98.534 -18.258 134.281 1.00 74.06 294 GLU A N 1
ATOM 2288 C CA . GLU A 1 294 ? -99.457 -17.201 134.697 1.00 74.06 294 GLU A CA 1
ATOM 2289 C C . GLU A 1 294 ? -100.913 -17.653 134.621 1.00 74.06 294 GLU A C 1
ATOM 2291 O O . GLU A 1 294 ? -101.676 -17.405 135.554 1.00 74.06 294 GLU A O 1
ATOM 2296 N N . ARG A 1 295 ? -101.297 -18.388 133.571 1.00 75.69 295 ARG A N 1
ATOM 2297 C CA . ARG A 1 295 ? -102.648 -18.945 133.424 1.00 75.69 295 ARG A CA 1
ATOM 2298 C C . ARG A 1 295 ? -102.950 -19.958 134.527 1.00 75.69 295 ARG A C 1
ATOM 2300 O O . ARG A 1 295 ? -104.026 -19.911 135.113 1.00 75.69 295 ARG A O 1
ATOM 2307 N N . THR A 1 296 ? -101.998 -20.824 134.878 1.00 71.25 296 THR A N 1
ATOM 2308 C CA . THR A 1 296 ? -102.138 -21.758 136.012 1.00 71.25 296 THR A CA 1
ATOM 2309 C C . THR A 1 296 ? -102.169 -21.030 137.359 1.00 71.25 296 THR A C 1
ATOM 2311 O O . THR A 1 296 ? -102.967 -21.395 138.223 1.00 71.25 296 THR A O 1
ATOM 2314 N N . ARG A 1 297 ? -101.409 -19.939 137.528 1.00 73.88 297 ARG A N 1
ATOM 2315 C CA . ARG A 1 297 ? -101.473 -19.064 138.715 1.00 73.88 297 ARG A CA 1
ATOM 2316 C C . ARG A 1 297 ? -102.821 -18.347 138.839 1.00 73.88 297 ARG A C 1
ATOM 2318 O O . ARG A 1 297 ? -103.384 -18.298 139.931 1.00 73.88 297 ARG A O 1
ATOM 2325 N N . GLN A 1 298 ? -103.366 -17.834 137.735 1.00 69.12 298 GLN A N 1
ATOM 2326 C CA . GLN A 1 298 ? -104.679 -17.182 137.682 1.00 69.12 298 GLN A CA 1
ATOM 2327 C C . GLN A 1 298 ? -105.810 -18.181 137.953 1.00 69.12 298 GLN A C 1
ATOM 2329 O O . GLN A 1 298 ? -106.696 -17.893 138.754 1.00 69.12 298 GLN A O 1
ATOM 2334 N N . VAL A 1 299 ? -105.750 -19.390 137.383 1.00 73.69 299 VAL A N 1
ATOM 2335 C CA . VAL A 1 299 ? -106.706 -20.469 137.688 1.00 73.69 299 VAL A CA 1
ATOM 2336 C C . VAL A 1 299 ? -106.605 -20.899 139.159 1.00 73.69 299 VAL A C 1
ATOM 2338 O O . VAL A 1 299 ? -107.632 -21.056 139.817 1.00 73.69 299 VAL A O 1
ATOM 2341 N N . GLY A 1 300 ? -105.393 -21.009 139.717 1.00 66.62 300 GLY A N 1
ATOM 2342 C CA . GLY A 1 300 ? -105.181 -21.278 141.144 1.00 66.62 300 GLY A CA 1
ATOM 2343 C C . GLY A 1 300 ? -105.757 -20.188 142.061 1.00 66.62 300 GLY A C 1
ATOM 2344 O O . GLY A 1 300 ? -106.411 -20.501 143.054 1.00 66.62 300 GLY A O 1
ATOM 2345 N N . SER A 1 301 ? -105.589 -18.915 141.691 1.00 68.75 301 SER A N 1
ATOM 2346 C CA . SER A 1 301 ? -106.169 -17.747 142.374 1.00 68.75 301 SER A CA 1
ATOM 2347 C C . SER A 1 301 ? -107.706 -17.748 142.345 1.00 68.75 301 SER A C 1
ATOM 2349 O O . SER A 1 301 ? -108.354 -17.557 143.379 1.00 68.75 301 SER A O 1
ATOM 2351 N N . VAL A 1 302 ? -108.315 -18.050 141.193 1.00 66.56 302 VAL A N 1
ATOM 2352 C CA . VAL A 1 302 ? -109.780 -18.129 141.050 1.00 66.56 302 VAL A CA 1
ATOM 2353 C C . VAL A 1 302 ? -110.356 -19.309 141.840 1.00 66.56 302 VAL A C 1
ATOM 2355 O O . VAL A 1 302 ? -111.387 -19.179 142.495 1.00 66.56 302 VAL A O 1
ATOM 2358 N N . LEU A 1 303 ? -109.682 -20.461 141.860 1.00 63.16 303 LEU A N 1
ATOM 2359 C CA . LEU A 1 303 ? -110.119 -21.611 142.660 1.00 63.16 303 LEU A CA 1
ATOM 2360 C C . LEU A 1 303 ? -109.965 -21.369 144.173 1.00 63.16 303 LEU A C 1
ATOM 2362 O O . LEU A 1 303 ? -110.820 -21.805 144.948 1.00 63.16 303 LEU A O 1
ATOM 2366 N N . ALA A 1 304 ? -108.931 -20.636 144.601 1.00 58.81 304 ALA A N 1
ATOM 2367 C CA . ALA A 1 304 ? -108.746 -20.236 145.997 1.00 58.81 304 ALA A CA 1
ATOM 2368 C C . ALA A 1 304 ? -109.800 -19.210 146.454 1.00 58.81 304 ALA A C 1
ATOM 2370 O O . ALA A 1 304 ? -110.376 -19.362 147.533 1.00 58.81 304 ALA A O 1
ATOM 2371 N N . THR A 1 305 ? -110.131 -18.225 145.615 1.00 61.59 305 THR A N 1
ATOM 2372 C CA . THR A 1 305 ? -111.184 -17.232 145.901 1.00 61.59 305 THR A CA 1
ATOM 2373 C C . THR A 1 305 ? -112.589 -17.843 145.867 1.00 61.59 305 THR A C 1
ATOM 2375 O O . THR A 1 305 ? -113.417 -17.493 146.705 1.00 61.59 305 THR A O 1
ATOM 2378 N N . ARG A 1 306 ? -112.852 -18.851 145.022 1.00 57.44 306 ARG A N 1
ATOM 2379 C CA . ARG A 1 306 ? -114.128 -19.599 145.025 1.00 57.44 306 ARG A CA 1
ATOM 2380 C C . ARG A 1 306 ? -114.295 -20.500 146.260 1.00 57.44 306 ARG A C 1
ATOM 2382 O O . ARG A 1 306 ? -115.406 -20.631 146.767 1.00 57.44 306 ARG A O 1
ATOM 2389 N N . ARG A 1 307 ? -113.204 -21.073 146.795 1.00 58.34 307 ARG A N 1
ATOM 2390 C CA . ARG A 1 307 ? -113.203 -21.790 148.092 1.00 58.34 307 ARG A CA 1
ATOM 2391 C C . ARG A 1 307 ? -113.311 -20.852 149.302 1.00 58.34 307 ARG A C 1
ATOM 2393 O O . ARG A 1 307 ? -113.884 -21.260 150.307 1.00 58.34 307 ARG A O 1
ATOM 2400 N N . GLY A 1 308 ? -112.786 -19.629 149.212 1.00 57.50 308 GLY A N 1
ATOM 2401 C CA . GLY A 1 308 ? -112.943 -18.591 150.238 1.00 57.50 308 GLY A CA 1
ATOM 2402 C C . GLY A 1 308 ? -114.361 -18.012 150.285 1.00 57.50 308 GLY A C 1
ATOM 2403 O O . GLY A 1 308 ? -114.939 -17.907 151.362 1.00 57.50 308 GLY A O 1
ATOM 2404 N N . GLY A 1 309 ? -114.961 -17.744 149.119 1.00 58.56 309 GLY A N 1
ATOM 2405 C CA . GLY A 1 309 ? -116.323 -17.210 149.005 1.00 58.56 309 GLY A CA 1
ATOM 2406 C C . GLY A 1 309 ? -117.410 -18.171 149.495 1.00 58.56 309 GLY A C 1
ATOM 2407 O O . GLY A 1 309 ? -118.330 -17.741 150.177 1.00 58.56 309 GLY A O 1
ATOM 2408 N N . GLY A 1 310 ? -117.268 -19.481 149.251 1.00 58.56 310 GLY A N 1
ATOM 2409 C CA . GLY A 1 310 ? -118.223 -20.484 149.751 1.00 58.56 310 GLY A CA 1
ATOM 2410 C C . GLY A 1 310 ? -118.154 -20.749 151.264 1.00 58.56 310 GLY A C 1
ATOM 2411 O O . GLY A 1 310 ? -119.097 -21.298 151.825 1.00 58.56 310 GLY A O 1
ATOM 2412 N N . ARG A 1 311 ? -117.057 -20.366 151.935 1.00 57.84 311 ARG A N 1
ATOM 2413 C CA . ARG A 1 311 ? -116.915 -20.466 153.401 1.00 57.84 311 ARG A CA 1
ATOM 2414 C C . ARG A 1 311 ? -117.388 -19.204 154.127 1.00 57.84 311 ARG A C 1
ATOM 2416 O O . ARG A 1 311 ? -117.814 -19.311 155.270 1.00 57.84 311 ARG A O 1
ATOM 2423 N N . ALA A 1 312 ? -117.343 -18.043 153.472 1.00 55.94 312 ALA A N 1
ATOM 2424 C CA . ALA A 1 312 ? -117.853 -16.788 154.023 1.00 55.94 312 ALA A CA 1
ATOM 2425 C C . ALA A 1 312 ? -119.393 -16.758 154.057 1.00 55.94 312 ALA A C 1
ATOM 2427 O O . ALA A 1 312 ? -119.969 -16.393 155.075 1.00 55.94 312 ALA A O 1
ATOM 2428 N N . THR A 1 313 ? -120.064 -17.262 153.015 1.00 58.78 313 THR A N 1
ATOM 2429 C CA . THR A 1 313 ? -121.537 -17.313 152.971 1.00 58.78 313 THR A CA 1
ATOM 2430 C C . THR A 1 313 ? -122.134 -18.332 153.950 1.00 58.78 313 THR A C 1
ATOM 2432 O O . THR A 1 313 ? -123.171 -18.077 154.545 1.00 58.78 313 THR A O 1
ATOM 2435 N N . GLN A 1 314 ? -121.450 -19.454 154.218 1.00 56.50 314 GLN A N 1
ATOM 2436 C CA . GLN A 1 314 ? -121.891 -20.417 155.244 1.00 56.50 314 GLN A CA 1
ATOM 2437 C C . GLN A 1 314 ? -121.776 -19.880 156.682 1.00 56.50 314 GLN A C 1
ATOM 2439 O O . GLN A 1 314 ? -122.519 -20.327 157.551 1.00 56.50 314 GLN A O 1
ATOM 2444 N N . ALA A 1 315 ? -120.864 -18.937 156.947 1.00 57.81 315 ALA A N 1
ATOM 2445 C CA . ALA A 1 315 ? -120.703 -18.335 158.272 1.00 57.81 315 ALA A CA 1
ATOM 2446 C C . ALA A 1 315 ? -121.759 -17.249 158.556 1.00 57.81 315 ALA A C 1
ATOM 2448 O O . ALA A 1 315 ? -122.214 -17.126 159.692 1.00 57.81 315 ALA A O 1
ATOM 2449 N N . GLU A 1 316 ? -122.184 -16.503 157.533 1.00 57.62 316 GLU A N 1
ATOM 2450 C CA . GLU A 1 316 ? -123.229 -15.474 157.654 1.00 57.62 316 GLU A CA 1
ATOM 2451 C C . GLU A 1 316 ? -124.635 -16.089 157.812 1.00 57.62 316 GLU A C 1
ATOM 2453 O O . GLU A 1 316 ? -125.415 -15.626 158.647 1.00 57.62 316 GLU A O 1
ATOM 2458 N N . ASP A 1 317 ? -124.925 -17.199 157.123 1.00 59.31 317 ASP A N 1
ATOM 2459 C CA . ASP A 1 317 ? -126.221 -17.893 157.221 1.00 59.31 317 ASP A CA 1
ATOM 2460 C C . ASP A 1 317 ? -126.423 -18.618 158.571 1.00 59.31 317 ASP A C 1
ATOM 2462 O O . ASP A 1 317 ? -127.542 -18.685 159.090 1.00 59.31 317 ASP A O 1
ATOM 2466 N N . LEU A 1 318 ? -125.348 -19.127 159.189 1.00 59.47 318 LEU A N 1
ATOM 2467 C CA . LEU A 1 318 ? -125.404 -19.758 160.517 1.00 59.47 318 LEU A CA 1
ATOM 2468 C C . LEU A 1 318 ? -125.601 -18.729 161.644 1.00 59.47 318 LEU A C 1
ATOM 2470 O O . LEU A 1 318 ? -126.364 -18.986 162.576 1.00 59.47 318 LEU A O 1
ATOM 2474 N N . ALA A 1 319 ? -124.994 -17.543 161.537 1.00 58.31 319 ALA A N 1
ATOM 2475 C CA . ALA A 1 319 ? -125.149 -16.475 162.529 1.00 58.31 319 ALA A CA 1
ATOM 2476 C C . ALA A 1 319 ? -126.569 -15.869 162.529 1.00 58.31 319 ALA A C 1
ATOM 2478 O O . ALA A 1 319 ? -127.132 -15.594 163.592 1.00 58.31 319 ALA A O 1
ATOM 2479 N N . ALA A 1 320 ? -127.194 -15.728 161.353 1.00 58.44 320 ALA A N 1
ATOM 2480 C CA . ALA A 1 320 ? -128.576 -15.259 161.237 1.00 58.44 320 ALA A CA 1
ATOM 2481 C C . ALA A 1 320 ? -129.599 -16.263 161.816 1.00 58.44 320 ALA A C 1
ATOM 2483 O O . ALA A 1 320 ? -130.601 -15.862 162.418 1.00 58.44 320 ALA A O 1
ATOM 2484 N N . ALA A 1 321 ? -129.336 -17.570 161.690 1.00 57.78 321 ALA A N 1
ATOM 2485 C CA . ALA A 1 321 ? -130.190 -18.622 162.242 1.00 57.78 321 ALA A CA 1
ATOM 2486 C C . ALA A 1 321 ? -130.131 -18.699 163.784 1.00 57.78 321 ALA A C 1
ATOM 2488 O O . ALA A 1 321 ? -131.159 -18.923 164.433 1.00 57.78 321 ALA A O 1
ATOM 2489 N N . GLU A 1 322 ? -128.961 -18.467 164.388 1.00 60.31 322 GLU A N 1
ATOM 2490 C CA . GLU A 1 322 ? -128.797 -18.475 165.849 1.00 60.31 322 GLU A CA 1
ATOM 2491 C C . GLU A 1 322 ? -129.458 -17.264 166.530 1.00 60.31 322 GLU A C 1
ATOM 2493 O O . GLU A 1 322 ? -130.107 -17.419 167.572 1.00 60.31 322 GLU A O 1
ATOM 2498 N N . GLU A 1 323 ? -129.398 -16.072 165.924 1.00 60.25 323 GLU A N 1
ATOM 2499 C CA . GLU A 1 323 ? -130.112 -14.899 166.446 1.00 60.25 323 GLU A CA 1
ATOM 2500 C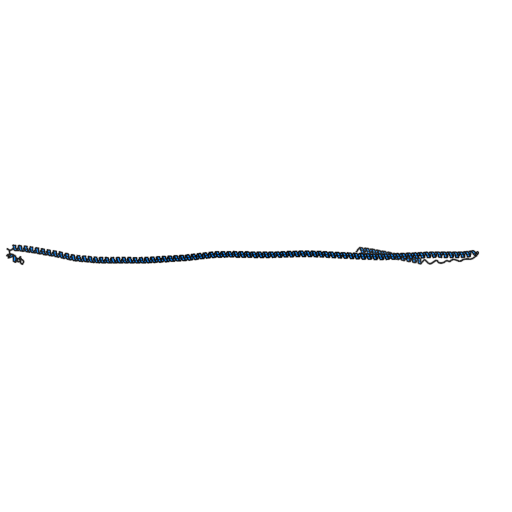 C . GLU A 1 323 ? -131.639 -15.069 166.405 1.00 60.25 323 GLU A C 1
ATOM 2502 O O . GLU A 1 323 ? -132.328 -14.706 167.368 1.00 60.25 323 GLU A O 1
ATOM 2507 N N . ALA A 1 324 ? -132.179 -15.654 165.331 1.00 60.69 324 ALA A N 1
ATOM 2508 C CA . ALA A 1 324 ? -133.614 -15.906 165.196 1.00 60.69 324 ALA A CA 1
ATOM 2509 C C . ALA A 1 324 ? -134.122 -16.911 166.250 1.00 60.69 324 ALA A C 1
ATOM 2511 O O . ALA A 1 324 ? -135.161 -16.691 166.881 1.00 60.69 324 ALA A O 1
ATOM 2512 N N . ALA A 1 325 ? -133.351 -17.970 166.524 1.00 61.88 325 ALA A N 1
ATOM 2513 C CA . ALA A 1 325 ? -133.679 -18.954 167.555 1.00 61.88 325 ALA A CA 1
ATOM 2514 C C . ALA A 1 325 ? -133.641 -18.365 168.981 1.00 61.88 325 ALA A C 1
ATOM 2516 O O . ALA A 1 325 ? -134.415 -18.773 169.853 1.00 61.88 325 ALA A O 1
ATOM 2517 N N . CYS A 1 326 ? -132.766 -17.387 169.233 1.00 64.38 326 CYS A N 1
ATOM 2518 C CA . CYS A 1 326 ? -132.630 -16.746 170.541 1.00 64.38 326 CYS A CA 1
ATOM 2519 C C . CYS A 1 326 ? -133.757 -15.730 170.820 1.00 64.38 326 CYS A C 1
ATOM 2521 O O . CYS A 1 326 ? -134.244 -15.643 171.952 1.00 64.38 326 CYS A O 1
ATOM 2523 N N . ARG A 1 327 ? -134.244 -15.018 169.789 1.00 67.12 327 ARG A N 1
ATOM 2524 C CA . ARG A 1 327 ? -135.416 -14.122 169.898 1.00 67.12 327 ARG A CA 1
ATOM 2525 C C . ARG A 1 327 ? -136.711 -14.901 170.150 1.00 67.12 327 ARG A C 1
ATOM 2527 O O . ARG A 1 327 ? -137.426 -14.574 171.095 1.00 67.12 327 ARG A O 1
ATOM 2534 N N . ALA A 1 328 ? -136.931 -16.008 169.437 1.00 63.34 328 ALA A N 1
ATOM 2535 C CA . ALA A 1 328 ? -138.102 -16.868 169.640 1.00 63.34 328 ALA A CA 1
ATOM 2536 C C . ALA A 1 328 ? -138.181 -17.459 171.065 1.00 63.34 328 ALA A C 1
ATOM 2538 O O . ALA A 1 328 ? -139.259 -17.551 171.653 1.00 63.34 328 ALA A O 1
ATOM 2539 N N . LYS A 1 329 ? -137.036 -17.811 171.674 1.00 67.75 329 LYS A N 1
ATOM 2540 C CA . LYS A 1 329 ? -136.990 -18.292 173.069 1.00 67.75 329 LYS A CA 1
ATOM 2541 C C . LYS A 1 329 ? -137.330 -17.201 174.089 1.00 67.75 329 LYS A C 1
ATOM 2543 O O . LYS A 1 329 ? -137.966 -17.501 175.099 1.00 67.75 329 LYS A O 1
ATOM 2548 N N . ARG A 1 330 ? -136.940 -15.946 173.838 1.00 67.44 330 ARG A N 1
ATOM 2549 C CA . ARG A 1 330 ? -137.271 -14.807 174.715 1.00 67.44 330 ARG A CA 1
ATOM 2550 C C . ARG A 1 330 ? -138.747 -14.428 174.625 1.00 67.44 330 ARG A C 1
ATOM 2552 O O . ARG A 1 330 ? -139.361 -14.167 175.655 1.00 67.44 330 ARG A O 1
ATOM 2559 N N . GLU A 1 331 ? -139.328 -14.475 173.431 1.00 66.62 331 GLU A N 1
ATOM 2560 C CA . GLU A 1 331 ? -140.762 -14.238 173.226 1.00 66.62 331 GLU A CA 1
ATOM 2561 C C . GLU A 1 331 ? -141.618 -15.339 173.869 1.00 66.62 331 GLU A C 1
ATOM 2563 O O . GLU A 1 331 ? -142.565 -15.037 174.593 1.00 66.62 331 GLU A O 1
ATOM 2568 N N . ALA A 1 332 ? -141.234 -16.613 173.723 1.00 63.97 332 ALA A N 1
ATOM 2569 C CA . ALA A 1 332 ? -141.910 -17.721 174.401 1.00 63.97 332 ALA A CA 1
ATOM 2570 C C . ALA A 1 332 ? -141.842 -17.605 175.938 1.00 63.97 332 ALA A C 1
ATOM 2572 O O . ALA A 1 332 ? -142.823 -17.901 176.623 1.00 63.97 332 ALA A O 1
ATOM 2573 N N . ALA A 1 333 ? -140.714 -17.134 176.486 1.00 62.97 333 ALA A N 1
ATOM 2574 C CA . ALA A 1 333 ? -140.557 -16.895 177.920 1.00 62.97 333 ALA A CA 1
ATOM 2575 C C . ALA A 1 333 ? -141.412 -15.715 178.422 1.00 62.97 333 ALA A C 1
ATOM 2577 O O . ALA A 1 333 ? -141.999 -15.803 179.500 1.00 62.97 333 ALA A O 1
ATOM 2578 N N . ALA A 1 334 ? -141.543 -14.642 177.635 1.00 65.75 334 ALA A N 1
ATOM 2579 C CA . ALA A 1 334 ? -142.407 -13.508 177.966 1.00 65.75 334 ALA A CA 1
ATOM 2580 C C . ALA A 1 334 ? -143.898 -13.896 177.957 1.00 65.75 334 ALA A C 1
ATOM 2582 O O . ALA A 1 334 ? -144.626 -13.556 178.889 1.00 65.75 334 ALA A O 1
ATOM 2583 N N . VAL A 1 335 ? -144.338 -14.679 176.963 1.00 70.19 335 VAL A N 1
ATOM 2584 C CA . VAL A 1 335 ? -145.717 -15.198 176.883 1.00 70.19 335 VAL A CA 1
ATOM 2585 C C . VAL A 1 335 ? -146.024 -16.157 178.039 1.00 70.19 335 VAL A C 1
ATOM 2587 O O . VAL A 1 335 ? -147.115 -16.113 178.607 1.00 70.19 335 VAL A O 1
ATOM 2590 N N . ALA A 1 336 ? -145.064 -16.999 178.433 1.00 65.06 336 ALA A N 1
ATOM 2591 C CA . ALA A 1 336 ? -145.216 -17.867 179.599 1.00 65.06 336 ALA A CA 1
ATOM 2592 C C . ALA A 1 336 ? -145.337 -17.065 180.910 1.00 65.06 336 ALA A C 1
ATOM 2594 O O . ALA A 1 336 ? -146.169 -17.403 181.749 1.00 65.06 336 ALA A O 1
ATOM 2595 N N . ALA A 1 337 ? -144.568 -15.981 181.073 1.00 66.62 337 ALA A N 1
ATOM 2596 C CA . ALA A 1 337 ? -144.627 -15.123 182.258 1.00 66.62 337 ALA A CA 1
ATOM 2597 C C . ALA A 1 337 ? -145.957 -14.348 182.377 1.00 66.62 337 ALA A C 1
ATOM 2599 O O . ALA A 1 337 ? -146.530 -14.274 183.465 1.00 66.62 337 ALA A O 1
ATOM 2600 N N . GLU A 1 338 ? -146.483 -13.824 181.266 1.00 68.56 338 GLU A N 1
ATOM 2601 C CA . GLU A 1 338 ? -147.804 -13.171 181.199 1.00 68.56 338 GLU A CA 1
ATOM 2602 C C . GLU A 1 338 ? -148.938 -14.149 181.536 1.00 68.56 338 GLU A C 1
ATOM 2604 O O . GLU A 1 338 ? -149.799 -13.862 182.370 1.00 68.56 338 GLU A O 1
ATOM 2609 N N . ARG A 1 339 ? -148.888 -15.362 180.969 1.00 70.69 339 ARG A N 1
ATOM 2610 C CA . ARG A 1 339 ? -149.866 -16.414 181.263 1.00 70.69 339 ARG A CA 1
ATOM 2611 C C . ARG A 1 339 ? -149.869 -16.800 182.739 1.00 70.69 339 ARG A C 1
ATOM 2613 O O . ARG A 1 339 ? -150.939 -16.969 183.322 1.00 70.69 339 ARG A O 1
ATOM 2620 N N . LEU A 1 340 ? -148.691 -16.921 183.346 1.00 69.06 340 LEU A N 1
ATOM 2621 C CA . LEU A 1 340 ? -148.583 -17.241 184.765 1.00 69.06 340 LEU A CA 1
ATOM 2622 C C . LEU A 1 340 ? -149.203 -16.126 185.613 1.00 69.06 340 LEU A C 1
ATOM 2624 O O . LEU A 1 340 ? -149.987 -16.418 186.504 1.00 69.06 340 LEU A O 1
ATOM 2628 N N . ARG A 1 341 ? -148.962 -14.855 185.266 1.00 72.94 341 ARG A N 1
ATOM 2629 C CA . ARG A 1 341 ? -149.545 -13.687 185.946 1.00 72.94 341 ARG A CA 1
ATOM 2630 C C . ARG A 1 341 ? -151.079 -13.659 185.882 1.00 72.94 341 ARG A C 1
ATOM 2632 O O . ARG A 1 341 ? -151.723 -13.373 186.892 1.00 72.94 341 ARG A O 1
ATOM 2639 N N . LEU A 1 342 ? -151.659 -13.989 184.725 1.00 70.25 342 LEU A N 1
ATOM 2640 C CA . LEU A 1 342 ? -153.113 -14.103 184.544 1.00 70.25 342 LEU A CA 1
ATOM 2641 C C . LEU A 1 342 ? -153.707 -15.243 185.383 1.00 70.25 342 LEU A C 1
ATOM 2643 O O . LEU A 1 342 ? -154.760 -15.077 185.997 1.00 70.25 342 LEU A O 1
ATOM 2647 N N . LEU A 1 343 ? -153.006 -16.377 185.468 1.00 68.25 343 LEU A N 1
ATOM 2648 C CA . LEU A 1 343 ? -153.419 -17.509 186.297 1.00 68.25 343 LEU A CA 1
ATOM 2649 C C . LEU A 1 343 ? -153.337 -17.188 187.799 1.00 68.25 343 LEU A C 1
ATOM 2651 O O . LEU A 1 343 ? -154.260 -17.532 188.537 1.00 68.25 343 LEU A O 1
ATOM 2655 N N . THR A 1 344 ? -152.307 -16.469 188.264 1.00 66.19 344 THR A N 1
ATOM 2656 C CA . THR A 1 344 ? -152.214 -16.034 189.671 1.00 66.19 344 THR A CA 1
ATOM 2657 C C . THR A 1 344 ? -153.314 -15.035 190.037 1.00 66.19 344 THR A C 1
ATOM 2659 O O . THR A 1 344 ? -153.841 -15.075 191.148 1.00 66.19 344 THR A O 1
ATOM 2662 N N . GLY A 1 345 ? -153.707 -14.165 189.101 1.00 65.69 345 GLY A N 1
ATOM 2663 C CA . GLY A 1 345 ? -154.833 -13.243 189.269 1.00 65.69 345 GLY A CA 1
ATOM 2664 C C . GLY A 1 345 ? -156.196 -13.938 189.339 1.00 65.69 345 GLY A C 1
ATOM 2665 O O . GLY A 1 345 ? -157.096 -13.414 189.976 1.00 65.69 345 GLY A O 1
ATOM 2666 N N . ALA A 1 346 ? -156.344 -15.132 188.760 1.00 63.66 346 ALA A N 1
ATOM 2667 C CA . ALA A 1 346 ? -157.587 -15.913 188.763 1.00 63.66 346 ALA A CA 1
ATOM 2668 C C . ALA A 1 346 ? -157.673 -16.955 189.902 1.00 63.66 346 ALA A C 1
ATOM 2670 O O . ALA A 1 346 ? -158.598 -17.770 189.943 1.00 63.66 346 ALA A O 1
ATOM 2671 N N . ARG A 1 347 ? -156.728 -16.931 190.853 1.00 67.19 347 ARG A N 1
ATOM 2672 C CA . ARG A 1 347 ? -156.555 -17.939 191.920 1.00 67.19 347 ARG A CA 1
ATOM 2673 C C . ARG A 1 347 ? -157.787 -18.143 192.819 1.00 67.19 347 ARG A C 1
ATOM 2675 O O . ARG A 1 347 ? -157.976 -19.218 193.374 1.00 67.19 347 ARG A O 1
ATOM 2682 N N . HIS A 1 348 ? -158.650 -17.143 192.944 1.00 61.69 348 HIS A N 1
ATOM 2683 C CA . HIS A 1 348 ? -159.879 -17.193 193.749 1.00 61.69 348 HIS A CA 1
ATOM 2684 C C . HIS A 1 348 ? -161.087 -17.798 193.007 1.00 61.69 348 HIS A C 1
ATOM 2686 O O . HIS A 1 348 ? -162.102 -18.081 193.634 1.00 61.69 348 HIS A O 1
ATOM 2692 N N . LEU A 1 349 ? -160.980 -18.048 191.696 1.00 64.38 349 LEU A N 1
ATOM 2693 C CA . LEU A 1 349 ? -162.039 -18.644 190.862 1.00 64.38 349 LEU A CA 1
ATOM 2694 C C . LEU A 1 349 ? -161.777 -20.121 190.521 1.00 64.38 349 LEU A C 1
ATOM 2696 O O . LEU A 1 349 ? -162.519 -20.727 189.750 1.00 64.38 349 LEU A O 1
ATOM 2700 N N . VAL A 1 350 ? -160.747 -20.716 191.128 1.00 62.97 350 VAL A N 1
ATOM 2701 C CA . VAL A 1 350 ? -160.292 -22.097 190.894 1.00 62.97 350 VAL A CA 1
ATOM 2702 C C . VAL A 1 350 ? -161.398 -23.167 190.986 1.00 62.97 350 VAL A C 1
ATOM 2704 O O . VAL A 1 350 ? -161.368 -24.074 190.155 1.00 62.97 350 VAL A O 1
ATOM 2707 N N . PRO A 1 351 ? -162.414 -23.090 191.875 1.00 60.19 351 PRO A N 1
ATOM 2708 C CA . PRO A 1 351 ? -163.484 -24.095 191.912 1.00 60.19 351 PRO A CA 1
ATOM 2709 C C . PRO A 1 351 ? -164.435 -24.054 190.703 1.00 60.19 351 PRO A C 1
ATOM 2711 O O . PRO A 1 351 ? -165.234 -24.971 190.526 1.00 60.19 351 PRO A O 1
ATOM 2714 N N . HIS A 1 352 ? -164.386 -22.993 189.890 1.00 62.09 352 HIS A N 1
ATOM 2715 C CA . HIS A 1 352 ? -165.369 -22.698 188.842 1.00 62.09 352 HIS A CA 1
ATOM 2716 C C . HIS A 1 352 ? -164.760 -22.596 187.432 1.00 62.09 352 HIS A C 1
ATOM 2718 O O . HIS A 1 352 ? -165.433 -22.147 186.505 1.00 62.09 352 HIS A O 1
ATOM 2724 N N . LEU A 1 353 ? -163.504 -23.019 187.245 1.00 61.59 353 LEU A N 1
ATOM 2725 C CA . LEU A 1 353 ? -162.843 -23.013 185.936 1.00 61.59 353 LEU A CA 1
ATOM 2726 C C . LEU A 1 353 ? -163.168 -24.275 185.101 1.00 61.59 353 LEU A C 1
ATOM 2728 O O . LEU A 1 353 ? -163.324 -25.365 185.657 1.00 61.59 353 LEU A O 1
ATOM 2732 N N . PRO A 1 354 ? -163.244 -24.161 183.759 1.00 61.78 354 PRO A N 1
ATOM 2733 C CA . PRO A 1 354 ? -163.431 -25.301 182.860 1.00 61.78 354 PRO A CA 1
ATOM 2734 C C . PRO A 1 354 ? -162.201 -26.232 182.835 1.00 61.78 354 PRO A C 1
ATOM 2736 O O . PRO A 1 354 ? -161.068 -25.808 183.040 1.00 61.78 354 PRO A O 1
ATOM 2739 N N . ARG A 1 355 ? -162.418 -27.526 182.557 1.00 60.22 355 ARG A N 1
ATOM 2740 C CA . ARG A 1 355 ? -161.451 -28.631 182.764 1.00 60.22 355 ARG A CA 1
ATOM 2741 C C . ARG A 1 355 ? -160.105 -28.550 182.011 1.00 60.22 355 ARG A C 1
ATOM 2743 O O . ARG A 1 355 ? -159.219 -29.329 182.340 1.00 60.22 355 ARG A O 1
ATOM 2750 N N . GLU A 1 356 ? -159.918 -27.646 181.047 1.00 61.28 356 GLU A N 1
ATOM 2751 C CA . GLU A 1 356 ? -158.757 -27.638 180.127 1.00 61.28 356 GLU A CA 1
ATOM 2752 C C . GLU A 1 356 ? -157.852 -26.388 180.211 1.00 61.28 356 GLU A C 1
ATOM 2754 O O . GLU A 1 356 ? -156.958 -26.201 179.387 1.00 61.28 356 GLU A O 1
ATOM 2759 N N . THR A 1 357 ? -158.021 -25.513 181.205 1.00 62.62 357 THR A N 1
ATOM 2760 C CA . THR A 1 357 ? -157.256 -24.247 181.275 1.00 62.62 357 THR A CA 1
ATOM 2761 C C . THR A 1 357 ? -155.801 -24.363 181.766 1.00 62.62 357 THR A C 1
ATOM 2763 O O . THR A 1 357 ? -155.010 -23.445 181.532 1.00 62.62 357 THR A O 1
ATOM 2766 N N . LEU A 1 358 ? -155.403 -25.467 182.410 1.00 62.56 358 LEU A N 1
ATOM 2767 C CA . LEU A 1 358 ? -154.089 -25.612 183.064 1.00 62.56 358 LEU A CA 1
ATOM 2768 C C . LEU A 1 358 ? -153.139 -26.519 182.270 1.00 62.56 358 LEU A C 1
ATOM 2770 O O . LEU A 1 358 ? -153.484 -27.657 181.952 1.00 62.56 358 LEU A O 1
ATOM 2774 N N . ARG A 1 359 ? -151.920 -26.039 181.974 1.00 70.62 359 ARG A N 1
ATOM 2775 C CA . ARG A 1 359 ? -150.854 -26.879 181.398 1.00 70.62 359 ARG A CA 1
ATOM 2776 C C . ARG A 1 359 ? -150.128 -27.687 182.487 1.00 70.62 359 ARG A C 1
ATOM 2778 O O . ARG A 1 359 ? -150.144 -27.303 183.661 1.00 70.62 359 ARG A O 1
ATOM 2785 N N . PRO A 1 360 ? -149.469 -28.805 182.123 1.00 57.44 360 PRO A N 1
ATOM 2786 C CA . PRO A 1 360 ? -148.692 -29.599 183.073 1.00 57.44 360 PRO A CA 1
ATOM 2787 C C . PRO A 1 360 ? -147.615 -28.738 183.759 1.00 57.44 360 PRO A C 1
ATOM 2789 O O . PRO A 1 360 ? -146.821 -28.085 183.088 1.00 57.44 360 PRO A O 1
ATOM 2792 N N . GLY A 1 361 ? -147.620 -28.722 185.097 1.00 61.19 361 GLY A N 1
ATOM 2793 C CA . GLY A 1 361 ? -146.721 -27.922 185.946 1.00 61.19 361 GLY A CA 1
ATOM 2794 C C . GLY A 1 361 ? -147.344 -26.653 186.552 1.00 61.19 361 GLY A C 1
ATOM 2795 O O . GLY A 1 361 ? -146.956 -26.258 187.647 1.00 61.19 361 GLY A O 1
ATOM 2796 N N . GLU A 1 362 ? -148.367 -26.058 185.927 1.00 62.00 362 GLU A N 1
ATOM 2797 C CA . GLU A 1 362 ? -149.002 -24.815 186.419 1.00 62.00 362 GLU A CA 1
ATOM 2798 C C . GLU A 1 362 ? -149.945 -25.063 187.613 1.00 62.00 362 GLU A C 1
ATOM 2800 O O . GLU A 1 362 ? -150.118 -24.196 188.467 1.00 62.00 362 GLU A O 1
ATOM 2805 N N . ALA A 1 363 ? -150.492 -26.278 187.735 1.00 58.06 363 ALA A N 1
ATOM 2806 C CA . ALA A 1 363 ? -151.342 -26.674 188.862 1.00 58.06 363 ALA A CA 1
ATOM 2807 C C . ALA A 1 363 ? -150.596 -26.697 190.214 1.00 58.06 363 ALA A C 1
ATOM 2809 O O . ALA A 1 363 ? -151.221 -26.533 191.259 1.00 58.06 363 ALA A O 1
ATOM 2810 N N . ALA A 1 364 ? -149.267 -26.864 190.205 1.00 59.00 364 ALA A N 1
ATOM 2811 C CA . ALA A 1 364 ? -148.456 -26.902 191.422 1.00 59.00 364 ALA A CA 1
ATOM 2812 C C . ALA A 1 364 ? -148.155 -25.500 191.991 1.00 59.00 364 ALA A C 1
ATOM 2814 O O . ALA A 1 364 ? -148.018 -25.352 193.200 1.00 59.00 364 ALA A O 1
ATOM 2815 N N . LEU A 1 365 ? -148.100 -24.467 191.142 1.00 57.91 365 LEU A N 1
ATOM 2816 C CA . LEU A 1 365 ? -147.745 -23.089 191.524 1.00 57.91 365 LEU A CA 1
ATOM 2817 C C . LEU A 1 365 ? -148.921 -22.270 192.086 1.00 57.91 365 LEU A C 1
ATOM 2819 O O . LEU A 1 365 ? -148.703 -21.231 192.698 1.00 57.91 365 LEU A O 1
ATOM 2823 N N . LEU A 1 366 ? -150.167 -22.715 191.890 1.00 56.28 366 LEU A N 1
ATOM 2824 C CA . LEU A 1 366 ? -151.368 -22.033 192.405 1.00 56.28 366 LEU A CA 1
ATOM 2825 C C . LEU A 1 366 ? -151.805 -22.531 193.797 1.00 56.28 366 LEU A C 1
ATOM 2827 O O . LEU A 1 366 ? -152.656 -21.907 194.437 1.00 56.28 366 LEU A O 1
ATOM 2831 N N . LEU A 1 367 ? -151.230 -23.641 194.270 1.00 52.72 367 LEU A N 1
ATOM 2832 C CA . LEU A 1 367 ? -151.522 -24.260 195.571 1.00 52.72 367 LEU A CA 1
ATOM 2833 C C . LEU A 1 367 ? -150.462 -23.965 196.650 1.00 52.72 367 LEU A C 1
ATOM 2835 O O . LEU A 1 367 ? -150.675 -24.320 197.806 1.00 52.72 367 LEU A O 1
ATOM 2839 N N . SER A 1 368 ? -149.377 -23.273 196.293 1.00 44.69 368 SER A N 1
ATOM 2840 C CA . SER A 1 368 ? -148.493 -22.534 197.211 1.00 44.69 368 SER A CA 1
ATOM 2841 C C . SER A 1 368 ? -148.994 -21.107 197.354 1.00 44.69 368 SER A C 1
ATOM 2843 O O . SER A 1 368 ? -149.361 -20.671 198.460 1.00 44.69 368 SER A O 1
#

Secondary structure (DSSP, 8-state):
-HHHHHHHHHHHHHHHHHHHHHHHHHHHHHHHHHHHHHHTTS--------PPPP----S-HHHHHHHHHHHHHHHHHHHHHHHHHHHHHHHHHHHHHHHHHHHHHHHHHHHHHHHHHHHHHHHHHHHHHHHHHHHHHHHHHHHHHHHHHHHHHHHHHHHHHHHHHHHHHHHHHHHHHHHHHHHHHHHHHHHHHHHHHHHHHHHHHHHHHHHHHHHHHHHHHHHHHHHHHHHHHHHHHHHHHHHHHHHHHHHHHHHHHHHHHHHHHHHHHHHHHHHHHHHHHHHHHHHHHHHHHHHHHHHHHHHHHHHHHHHHHHHHHHHHHHHHHHHHHHHHHHHHHHHHHHHHHTGGGGGGS-TT---TTHHHHS--

Radius of gyration: 134.82 Å; chains: 1; bounding box: 259×43×353 Å

InterPro domains:
  IPR026504 Meiosis-specific nuclear structural protein 1 [PTHR19265] (59-359)
  IPR043597 Trichohyalin-plectin-homology domain [PF13868] (59-354)

Organism: Auxenochlorella protothecoides (NCBI:txid3075)

pLDDT: mean 79.67, std 16.31, range [35.41, 97.69]